Protein AF-A0A450WDJ0-F1 (afdb_monomer)

Sequence (290 aa):
MSEPDWAKTLRELVKHVFSSQDVLESITYSELAKRIGRLNKHGEGHGHGMGNILGEMGSLLKNIEGEWGEPIPHIQSLVVQKSGPFVGLPDDGISEFWEEYPKLSKPEKFEKVYAEYERIKEFGSRWNKVLSALELKPIKEKPGTKASKRGRFGGSGESPRHSALKEYVRDNPRLVGADVSSIVILEYPLPSGDVVDLLFKCSNRWIAVEVKSKVSDRSEWDYRRGLYQCVKYRAVLEAMREGGEDGYGVPDSIEVILLLESKLPNQYSLLAENLAIKVLEKIKVSKAPP

Organism: NCBI:txid2126342

Structure (mmCIF, N/CA/C/O backbone):
data_AF-A0A450WDJ0-F1
#
_entry.id   AF-A0A450WDJ0-F1
#
loop_
_atom_site.group_PDB
_atom_site.id
_atom_site.type_symbol
_atom_site.label_atom_id
_atom_site.label_alt_id
_atom_site.label_comp_id
_atom_site.label_asym_id
_atom_site.label_entity_id
_atom_site.label_seq_id
_atom_site.pdbx_PDB_ins_code
_atom_site.Cartn_x
_atom_site.Cartn_y
_atom_site.Cartn_z
_atom_site.occupancy
_atom_site.B_iso_or_equiv
_atom_site.auth_seq_id
_atom_site.auth_comp_id
_atom_site.auth_asym_id
_atom_site.auth_atom_id
_atom_site.pdbx_PDB_model_num
ATOM 1 N N . MET A 1 1 ? 10.511 -14.219 -34.189 1.00 54.59 1 MET A N 1
ATOM 2 C CA . MET A 1 1 ? 9.745 -12.998 -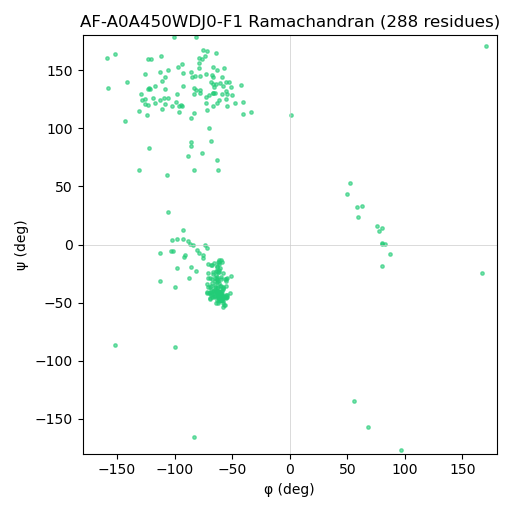33.855 1.00 54.59 1 MET A CA 1
ATOM 3 C C . MET A 1 1 ? 10.557 -12.189 -32.858 1.00 54.59 1 MET A C 1
ATOM 5 O O . MET A 1 1 ? 11.253 -12.800 -32.055 1.00 54.59 1 MET A O 1
ATOM 9 N N . SER A 1 2 ? 10.550 -10.857 -32.947 1.00 78.19 2 SER A N 1
ATOM 10 C CA . SER A 1 2 ? 11.181 -10.002 -31.934 1.00 78.19 2 SER A CA 1
ATOM 11 C C . SER A 1 2 ? 10.470 -10.176 -30.592 1.00 78.19 2 SER A C 1
ATOM 13 O O . SER A 1 2 ? 9.243 -10.238 -30.572 1.00 78.19 2 SER A O 1
ATOM 15 N N . GLU A 1 3 ? 11.225 -10.249 -29.494 1.00 86.88 3 GLU A N 1
ATOM 16 C CA . GLU A 1 3 ? 10.666 -10.274 -28.134 1.00 86.88 3 GLU A CA 1
ATOM 17 C C . GLU A 1 3 ? 9.735 -9.056 -27.945 1.00 86.88 3 GLU A C 1
ATOM 19 O O . GLU A 1 3 ? 10.146 -7.939 -28.295 1.00 86.88 3 GLU A O 1
ATOM 24 N N . PRO A 1 4 ? 8.491 -9.243 -27.464 1.00 94.25 4 PRO A N 1
ATOM 25 C CA . PRO A 1 4 ? 7.554 -8.141 -27.276 1.00 94.25 4 PRO A CA 1
ATOM 26 C C . PRO A 1 4 ? 8.037 -7.196 -26.168 1.00 94.25 4 PRO A C 1
ATOM 28 O O . PRO A 1 4 ? 8.754 -7.600 -25.249 1.00 94.25 4 PRO A O 1
ATOM 31 N N . ASP A 1 5 ? 7.653 -5.922 -26.244 1.00 94.62 5 ASP A N 1
ATOM 32 C CA . ASP A 1 5 ? 8.164 -4.901 -25.321 1.00 94.62 5 ASP A CA 1
ATOM 33 C C . ASP A 1 5 ? 7.733 -5.139 -23.863 1.00 94.62 5 ASP A C 1
ATOM 35 O O . ASP A 1 5 ? 8.506 -4.828 -22.954 1.00 94.62 5 ASP A O 1
ATOM 39 N N . TRP A 1 6 ? 6.575 -5.765 -23.610 1.00 95.88 6 TRP A N 1
ATOM 40 C CA . TRP A 1 6 ? 6.175 -6.163 -22.252 1.00 95.88 6 TRP A CA 1
ATOM 41 C C . TRP A 1 6 ? 7.142 -7.198 -21.651 1.00 95.88 6 TRP A C 1
ATOM 43 O O . TRP A 1 6 ? 7.482 -7.116 -20.471 1.00 95.88 6 TRP A O 1
ATOM 53 N N . ALA A 1 7 ? 7.660 -8.132 -22.459 1.00 96.88 7 ALA A N 1
ATOM 54 C CA . ALA A 1 7 ? 8.575 -9.177 -21.998 1.00 96.88 7 ALA A CA 1
ATOM 55 C C . ALA A 1 7 ? 9.959 -8.604 -21.676 1.00 96.88 7 ALA A C 1
ATOM 57 O O . ALA A 1 7 ? 10.542 -8.923 -20.635 1.00 96.88 7 ALA A O 1
ATOM 58 N N . LYS A 1 8 ? 10.458 -7.691 -22.523 1.00 96.75 8 LYS A N 1
ATOM 59 C CA . LYS A 1 8 ? 11.695 -6.941 -22.244 1.00 96.75 8 LYS A CA 1
ATOM 60 C C . LYS A 1 8 ? 11.558 -6.119 -20.965 1.00 96.75 8 LYS A C 1
ATOM 62 O O . LYS A 1 8 ? 12.464 -6.132 -20.136 1.00 96.75 8 LYS A O 1
ATOM 67 N N . THR A 1 9 ? 10.418 -5.445 -20.804 1.00 97.44 9 THR A N 1
ATOM 68 C CA . THR A 1 9 ? 10.083 -4.656 -19.613 1.00 97.44 9 THR A CA 1
ATOM 69 C C . THR A 1 9 ? 10.122 -5.510 -18.352 1.00 97.44 9 THR A C 1
ATOM 71 O O . THR A 1 9 ? 10.872 -5.188 -17.432 1.00 97.44 9 THR A O 1
ATOM 74 N N . LEU A 1 10 ? 9.394 -6.630 -18.325 1.00 97.81 10 LEU A N 1
ATOM 75 C CA . LEU A 1 10 ? 9.350 -7.513 -17.161 1.00 97.81 10 LEU A CA 1
ATOM 76 C C . LEU A 1 10 ? 10.741 -8.034 -16.792 1.00 97.81 10 LEU A C 1
ATOM 78 O O . LEU A 1 10 ? 11.139 -7.985 -15.629 1.00 97.81 10 LEU A O 1
ATOM 82 N N . ARG A 1 11 ? 11.513 -8.499 -17.780 1.00 97.00 11 ARG A N 1
ATOM 83 C CA . ARG A 1 11 ? 12.873 -8.996 -17.541 1.00 97.00 11 ARG A CA 1
ATOM 84 C C . ARG A 1 11 ? 13.790 -7.908 -16.999 1.00 97.00 11 ARG A C 1
ATOM 86 O O . ARG A 1 11 ? 14.570 -8.184 -16.090 1.00 97.00 11 ARG A O 1
ATOM 93 N N . GLU A 1 12 ? 13.708 -6.687 -17.516 1.00 97.00 12 GLU A N 1
ATOM 94 C CA . GLU A 1 12 ? 14.541 -5.597 -17.011 1.00 97.00 12 GLU A CA 1
ATOM 95 C C . GLU A 1 12 ? 14.138 -5.174 -15.594 1.00 97.00 12 GLU A C 1
ATOM 97 O O . GLU A 1 12 ? 15.014 -4.917 -14.771 1.00 97.00 12 GLU A O 1
ATOM 102 N N . LEU A 1 13 ? 12.843 -5.177 -15.270 1.00 97.31 13 LEU A N 1
ATOM 103 C CA . LEU A 1 13 ? 12.367 -4.908 -13.913 1.00 97.31 13 LEU A CA 1
ATOM 104 C C . LEU A 1 13 ? 12.796 -6.004 -12.927 1.00 97.31 13 LEU A C 1
ATOM 106 O O . LEU A 1 13 ? 13.330 -5.689 -11.868 1.00 97.31 13 LEU A O 1
ATOM 110 N N . VAL A 1 14 ? 12.671 -7.287 -13.282 1.00 96.56 14 VAL A N 1
ATOM 111 C CA . VAL A 1 14 ? 13.159 -8.392 -12.433 1.00 96.56 14 VAL A CA 1
ATOM 112 C C . VAL A 1 14 ? 14.678 -8.322 -12.258 1.00 96.56 14 VAL A C 1
ATOM 114 O O . VAL A 1 14 ? 15.192 -8.512 -11.156 1.00 96.56 14 VAL A O 1
ATOM 1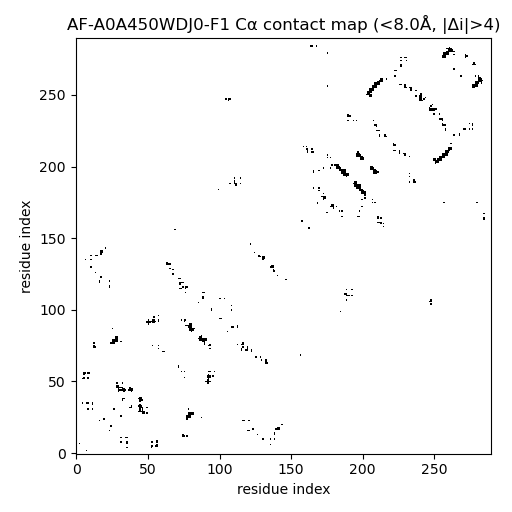17 N N . LYS A 1 15 ? 15.419 -7.991 -13.321 1.00 95.19 15 LYS A N 1
ATOM 118 C CA . LYS A 1 15 ? 16.865 -7.751 -13.242 1.00 95.19 15 LYS A CA 1
ATOM 119 C C . LYS A 1 15 ? 17.191 -6.596 -12.301 1.00 95.19 15 LYS A C 1
ATOM 121 O O . LYS A 1 15 ? 18.136 -6.712 -11.524 1.00 95.19 15 LYS A O 1
ATOM 126 N N . HIS A 1 16 ? 16.422 -5.511 -12.359 1.00 94.19 16 HIS A N 1
ATOM 127 C CA . HIS A 1 16 ? 16.560 -4.369 -11.460 1.00 94.19 16 HIS A CA 1
ATOM 128 C C . HIS A 1 16 ? 16.353 -4.796 -10.001 1.00 94.19 16 HIS A C 1
ATOM 130 O O . HIS A 1 16 ? 17.243 -4.564 -9.182 1.00 94.19 16 HIS A O 1
ATOM 136 N N . VAL A 1 17 ? 15.287 -5.552 -9.708 1.00 93.44 17 VAL A N 1
ATOM 137 C CA . VAL A 1 17 ? 15.021 -6.135 -8.378 1.00 93.44 17 VAL A CA 1
ATOM 138 C C . VAL A 1 17 ? 16.188 -7.005 -7.902 1.00 93.44 17 VAL A C 1
ATOM 140 O O . VAL A 1 17 ? 16.732 -6.763 -6.829 1.00 93.44 17 VAL A O 1
ATOM 143 N N . PHE A 1 18 ? 16.657 -7.962 -8.707 1.00 91.81 18 PHE A N 1
ATOM 144 C CA . PHE A 1 18 ? 17.778 -8.844 -8.336 1.00 91.81 18 PHE A CA 1
ATOM 145 C C . PHE A 1 18 ? 19.131 -8.136 -8.240 1.00 91.81 18 PHE A C 1
ATOM 147 O O . PHE A 1 18 ? 20.088 -8.685 -7.687 1.00 91.81 18 PHE A O 1
ATOM 154 N N . SER A 1 19 ? 19.246 -6.942 -8.819 1.00 88.00 19 SER A N 1
ATOM 155 C CA . SER A 1 19 ? 20.458 -6.137 -8.738 1.00 88.00 19 SER A CA 1
ATOM 156 C C . SER A 1 19 ? 20.520 -5.259 -7.491 1.00 88.00 19 SER A C 1
ATOM 158 O O . SER A 1 19 ? 21.636 -4.850 -7.145 1.00 88.00 19 SER A O 1
ATOM 160 N N . SER A 1 20 ? 19.365 -5.012 -6.854 1.00 80.62 20 SER A N 1
ATOM 161 C CA . SER A 1 20 ? 19.225 -4.214 -5.635 1.00 80.62 20 SER A CA 1
ATOM 162 C C . SER A 1 20 ? 19.885 -4.906 -4.437 1.00 80.62 20 SER A C 1
ATOM 164 O O . SER A 1 20 ? 19.958 -6.133 -4.375 1.00 80.62 20 SER A O 1
ATOM 166 N N . GLN A 1 21 ? 20.444 -4.111 -3.523 1.00 69.81 21 GLN A N 1
ATOM 167 C CA . GLN A 1 21 ? 21.092 -4.607 -2.305 1.00 69.81 21 GLN A CA 1
ATOM 168 C C . GLN A 1 21 ? 20.136 -4.473 -1.115 1.00 69.81 21 GLN A C 1
ATOM 170 O O . GLN A 1 21 ? 19.370 -5.389 -0.819 1.00 69.81 21 GLN A O 1
ATOM 175 N N . ASP A 1 22 ? 20.158 -3.309 -0.462 1.00 66.69 22 ASP A N 1
ATOM 176 C CA . ASP A 1 22 ? 19.407 -3.056 0.767 1.00 66.69 22 ASP A CA 1
ATOM 177 C C . ASP A 1 22 ? 18.106 -2.292 0.524 1.00 66.69 22 ASP A C 1
ATOM 179 O O . ASP A 1 22 ? 17.098 -2.594 1.160 1.00 66.69 22 ASP A O 1
ATOM 183 N N . VAL A 1 23 ? 18.092 -1.354 -0.421 1.00 73.12 23 VAL A N 1
ATOM 184 C CA . VAL A 1 23 ? 16.911 -0.557 -0.768 1.00 73.12 23 VAL A CA 1
ATOM 185 C C . VAL A 1 23 ? 16.589 -0.772 -2.238 1.00 73.12 23 VAL A C 1
ATOM 187 O O . VAL A 1 23 ? 17.482 -0.770 -3.089 1.00 73.12 23 VAL A O 1
ATOM 190 N N . LEU A 1 24 ? 15.310 -0.996 -2.529 1.00 82.56 24 LEU A N 1
ATOM 191 C CA . LEU A 1 24 ? 14.821 -1.087 -3.893 1.00 82.56 24 LEU A CA 1
ATOM 192 C C . LEU A 1 24 ? 14.575 0.330 -4.418 1.00 82.56 24 LEU A C 1
ATOM 194 O O . LEU A 1 24 ? 13.715 1.047 -3.914 1.00 82.56 24 LEU A O 1
ATOM 198 N N . GLU A 1 25 ? 15.371 0.746 -5.399 1.00 86.12 25 GLU A N 1
ATOM 199 C CA . GLU A 1 25 ? 15.265 2.077 -5.999 1.00 86.12 25 GLU A CA 1
ATOM 200 C C . GLU A 1 25 ? 14.231 2.098 -7.126 1.00 86.12 25 GLU A C 1
ATOM 202 O O . GLU A 1 25 ? 14.066 1.116 -7.854 1.00 86.12 25 GLU A O 1
ATOM 207 N N . SER A 1 26 ? 13.574 3.239 -7.315 1.00 90.06 26 SER A N 1
ATOM 208 C CA . SER A 1 26 ? 12.715 3.468 -8.473 1.00 90.06 26 SER A CA 1
ATOM 209 C C . SER A 1 26 ? 13.535 3.742 -9.740 1.00 90.06 26 SER A C 1
ATOM 211 O O . SER A 1 26 ? 14.704 4.128 -9.695 1.00 90.06 26 SER A O 1
ATOM 213 N N . ILE A 1 27 ? 12.917 3.554 -10.905 1.00 93.88 27 ILE A N 1
ATOM 214 C CA . ILE A 1 27 ? 13.478 3.920 -12.211 1.00 93.88 27 ILE A CA 1
ATOM 215 C C . ILE A 1 27 ? 12.493 4.807 -12.961 1.00 93.88 27 ILE A C 1
ATOM 217 O O . ILE A 1 27 ? 11.287 4.652 -12.843 1.00 93.88 27 ILE A O 1
ATOM 221 N N . THR A 1 28 ? 12.976 5.748 -13.768 1.00 94.56 28 THR A N 1
ATOM 222 C CA . THR A 1 28 ? 12.057 6.602 -14.539 1.00 94.56 28 THR A CA 1
ATOM 223 C C . THR A 1 28 ? 11.529 5.884 -15.780 1.00 94.56 28 THR A C 1
ATOM 225 O O . THR A 1 28 ? 12.213 5.023 -16.338 1.00 94.56 28 THR A O 1
ATOM 228 N N . TYR A 1 29 ? 10.366 6.297 -16.296 1.00 95.44 29 TYR A N 1
ATOM 229 C CA . TYR A 1 29 ? 9.839 5.792 -17.577 1.00 95.44 29 TYR A CA 1
ATOM 230 C C . TYR A 1 29 ? 10.855 5.892 -18.727 1.00 95.44 29 TYR A C 1
ATOM 232 O O . TYR A 1 29 ? 10.998 4.962 -19.518 1.00 95.44 29 TYR A O 1
ATOM 240 N N . SER A 1 30 ? 11.593 7.005 -18.818 1.00 94.25 30 SER A N 1
ATOM 241 C CA . SER A 1 30 ? 12.648 7.168 -19.826 1.00 94.25 30 SER A CA 1
ATOM 242 C C . SER A 1 30 ? 13.849 6.255 -19.580 1.00 94.25 30 SER A C 1
ATOM 244 O O . SER A 1 30 ? 14.430 5.755 -20.536 1.00 94.25 30 SER A O 1
ATOM 246 N N . GLU A 1 31 ? 14.218 6.005 -18.325 1.00 95.88 31 GLU A N 1
ATOM 247 C CA . GLU A 1 31 ? 15.321 5.094 -18.007 1.00 95.88 31 GLU A CA 1
ATOM 248 C C . GLU A 1 31 ? 14.961 3.648 -18.364 1.00 95.88 31 GLU A C 1
ATOM 250 O O . GLU A 1 31 ? 15.732 2.969 -19.041 1.00 95.88 31 GLU A O 1
ATOM 255 N N . LEU A 1 32 ? 13.753 3.195 -18.015 1.00 97.25 32 LEU A N 1
ATOM 256 C CA . LEU A 1 32 ? 13.269 1.878 -18.425 1.00 97.25 32 LEU A CA 1
ATOM 257 C C . LEU A 1 32 ? 13.198 1.756 -19.953 1.00 97.25 32 LEU A C 1
ATOM 259 O O . LEU A 1 32 ? 13.719 0.787 -20.504 1.00 97.25 32 LEU A O 1
ATOM 263 N N . ALA A 1 33 ? 12.632 2.756 -20.642 1.00 97.12 33 ALA A N 1
ATOM 264 C CA . ALA A 1 33 ? 12.579 2.788 -22.104 1.00 97.12 33 ALA A CA 1
ATOM 265 C C . ALA A 1 33 ? 13.977 2.627 -22.723 1.00 97.12 33 ALA A C 1
ATOM 267 O O . ALA A 1 33 ? 14.166 1.835 -23.646 1.00 97.12 33 ALA A O 1
ATOM 268 N N . LYS A 1 34 ? 14.981 3.318 -22.168 1.00 96.88 34 LYS A N 1
ATOM 269 C CA . LYS A 1 34 ? 16.377 3.191 -22.599 1.00 96.88 34 LYS A CA 1
ATOM 270 C C . LYS A 1 34 ? 16.906 1.769 -22.404 1.00 96.88 34 LYS A C 1
ATOM 272 O O . LYS A 1 34 ? 17.502 1.221 -23.328 1.00 96.88 34 LYS A O 1
ATOM 277 N N . ARG A 1 35 ? 16.667 1.159 -21.237 1.00 96.12 35 ARG A N 1
ATOM 278 C CA . ARG A 1 35 ? 17.148 -0.196 -20.912 1.00 96.12 35 ARG A CA 1
ATOM 279 C C . ARG A 1 35 ? 16.534 -1.285 -21.797 1.00 96.12 35 ARG A C 1
ATOM 281 O O . ARG A 1 35 ? 17.221 -2.253 -22.105 1.00 96.12 35 ARG A O 1
ATOM 288 N N . ILE A 1 36 ? 15.294 -1.107 -22.261 1.00 95.94 36 ILE A N 1
ATOM 289 C CA . ILE A 1 36 ? 14.637 -2.040 -23.197 1.00 95.94 36 ILE A CA 1
ATOM 290 C C . ILE A 1 36 ? 14.899 -1.717 -24.681 1.00 95.94 36 ILE A C 1
ATOM 292 O O . ILE A 1 36 ? 14.357 -2.385 -25.562 1.00 95.94 36 ILE A O 1
ATOM 296 N N . GLY A 1 37 ? 15.720 -0.701 -24.975 1.00 95.00 37 GLY A N 1
ATOM 297 C CA . GLY A 1 37 ? 16.089 -0.307 -26.339 1.00 95.00 37 GLY A CA 1
ATOM 298 C C . GLY A 1 37 ? 15.052 0.552 -27.072 1.00 95.00 37 GLY A C 1
ATOM 299 O O . GLY A 1 37 ? 15.150 0.730 -28.285 1.00 95.00 37 GLY A O 1
ATOM 300 N N . ARG A 1 38 ? 14.068 1.112 -26.363 1.00 94.94 38 ARG A N 1
ATOM 301 C CA . ARG A 1 38 ? 13.066 2.032 -26.912 1.00 94.94 38 ARG A CA 1
ATOM 302 C C . ARG A 1 38 ? 13.625 3.454 -26.893 1.00 94.94 38 ARG A C 1
ATOM 304 O O . ARG A 1 38 ? 13.470 4.182 -25.914 1.00 94.94 38 ARG A O 1
ATOM 311 N N . LEU A 1 39 ? 14.317 3.832 -27.966 1.00 95.19 39 LEU A N 1
ATOM 312 C CA . LEU A 1 39 ? 15.057 5.093 -28.059 1.00 95.19 39 LEU A CA 1
ATOM 313 C C . LEU A 1 39 ? 14.362 6.122 -28.961 1.00 95.19 39 LEU A C 1
ATOM 315 O O . LEU A 1 39 ? 13.674 5.774 -29.917 1.00 95.19 39 LEU A O 1
ATOM 319 N N . ASN A 1 40 ? 14.562 7.405 -28.665 1.00 92.44 40 ASN A N 1
ATOM 320 C CA . ASN A 1 40 ? 14.213 8.509 -29.552 1.00 92.44 40 ASN A CA 1
ATOM 321 C C . ASN A 1 40 ? 15.316 8.718 -30.614 1.00 92.44 40 ASN A C 1
ATOM 323 O O . ASN A 1 40 ? 16.363 8.069 -30.598 1.00 92.44 40 ASN A O 1
ATOM 327 N N . LYS A 1 41 ? 15.113 9.686 -31.517 1.00 91.50 41 LYS A N 1
ATOM 328 C CA . LYS A 1 41 ? 16.085 10.051 -32.568 1.00 91.50 41 LYS A CA 1
ATOM 329 C C . LYS A 1 41 ? 17.455 10.527 -32.051 1.00 91.50 41 LYS A C 1
ATOM 331 O O . LYS A 1 41 ? 18.388 10.635 -32.838 1.00 91.50 41 LYS A O 1
ATOM 336 N N . HIS A 1 42 ? 17.570 10.828 -30.759 1.00 90.94 42 HIS A N 1
ATOM 337 C CA . HIS A 1 42 ? 18.795 11.274 -30.094 1.00 90.94 42 HIS A CA 1
ATOM 338 C C . HIS A 1 42 ? 19.473 10.155 -29.283 1.00 90.94 42 HIS A C 1
ATOM 340 O O . HIS A 1 42 ? 20.475 10.406 -28.622 1.00 90.94 42 HIS A O 1
ATOM 346 N N . GLY A 1 43 ? 18.953 8.921 -29.327 1.00 90.19 43 GLY A N 1
ATOM 347 C CA . GLY A 1 43 ? 19.497 7.791 -28.567 1.00 90.19 43 GLY A CA 1
ATOM 348 C C . GLY A 1 43 ? 19.121 7.792 -27.080 1.00 90.19 43 GLY A C 1
ATOM 349 O O . GLY A 1 43 ? 19.675 7.017 -26.302 1.00 90.19 43 GLY A O 1
ATOM 350 N N . GLU A 1 44 ? 18.181 8.640 -26.666 1.00 92.12 44 GLU A N 1
ATOM 351 C CA . GLU A 1 44 ? 17.663 8.683 -25.298 1.00 92.12 44 GLU A CA 1
ATOM 352 C C . GLU A 1 44 ? 16.412 7.812 -25.174 1.00 92.12 44 GLU A C 1
ATOM 354 O O . GLU A 1 44 ? 15.692 7.609 -26.149 1.00 92.12 44 GLU A O 1
ATOM 359 N N . GLY A 1 45 ? 16.104 7.327 -23.972 1.00 93.62 45 GLY A N 1
ATOM 360 C CA . GLY A 1 45 ? 14.915 6.508 -23.761 1.00 93.62 45 GLY A CA 1
ATOM 361 C C . GLY A 1 45 ? 13.615 7.263 -24.045 1.00 93.62 45 GLY A C 1
ATOM 362 O O . GLY A 1 45 ? 13.309 8.288 -23.430 1.00 93.62 45 GLY A O 1
ATOM 363 N N . HIS A 1 46 ? 12.820 6.731 -24.968 1.00 93.88 46 HIS A N 1
ATOM 364 C CA . HIS A 1 46 ? 11.532 7.278 -25.361 1.00 93.88 46 HIS A CA 1
ATOM 365 C C . HIS A 1 46 ? 10.428 6.772 -24.424 1.00 93.88 46 HIS A C 1
ATOM 367 O O . HIS A 1 46 ? 9.743 5.791 -24.709 1.00 93.88 46 HIS A O 1
ATOM 373 N N . GLY A 1 47 ? 10.267 7.462 -23.290 1.00 89.50 47 GLY A N 1
ATOM 374 C CA . GLY A 1 47 ? 9.302 7.100 -22.244 1.00 89.50 47 GLY A CA 1
ATOM 375 C C . GLY A 1 47 ? 7.825 7.204 -22.652 1.00 89.50 47 GLY A C 1
ATOM 376 O O . GLY A 1 47 ? 6.970 6.639 -21.978 1.00 89.50 47 GLY A O 1
ATOM 377 N N . HIS A 1 48 ? 7.499 7.888 -23.752 1.00 90.69 48 HIS A N 1
ATOM 378 C CA . HIS A 1 48 ? 6.116 8.003 -24.214 1.00 90.69 48 HIS A CA 1
ATOM 379 C C . HIS A 1 48 ? 5.560 6.639 -24.665 1.00 90.69 48 HIS A C 1
ATOM 381 O O . HIS A 1 48 ? 6.180 5.904 -25.448 1.00 90.69 48 HIS A O 1
ATOM 387 N N . GLY A 1 49 ? 4.370 6.303 -24.162 1.00 91.75 49 GLY A N 1
ATOM 388 C CA . GLY A 1 49 ? 3.720 5.008 -24.372 1.00 91.75 49 GLY A CA 1
ATOM 389 C C . GLY A 1 49 ? 4.238 3.875 -23.478 1.00 91.75 49 GLY A C 1
ATOM 390 O O . GLY A 1 49 ? 3.725 2.766 -23.583 1.00 91.75 49 GLY A O 1
ATOM 391 N N . MET A 1 50 ? 5.208 4.128 -22.587 1.00 95.31 50 MET A N 1
ATOM 392 C CA . MET A 1 50 ? 5.646 3.118 -21.611 1.00 95.31 50 MET A CA 1
ATOM 393 C C . MET A 1 50 ? 4.529 2.718 -20.646 1.00 95.31 50 MET A C 1
ATOM 395 O O . MET A 1 50 ? 4.471 1.555 -20.269 1.00 95.31 50 MET A O 1
ATOM 399 N N . GLY A 1 51 ? 3.623 3.639 -20.299 1.00 93.88 51 GLY A N 1
ATOM 400 C CA . GLY A 1 51 ? 2.438 3.338 -19.492 1.00 93.88 51 GLY A CA 1
ATOM 401 C C . GLY A 1 51 ? 1.590 2.204 -20.070 1.00 93.88 51 GLY A C 1
ATOM 402 O O . GLY A 1 51 ? 1.272 1.262 -19.357 1.00 93.88 51 GLY A O 1
ATOM 403 N N . ASN A 1 52 ? 1.334 2.223 -21.383 1.00 95.12 52 ASN A N 1
ATOM 404 C CA . ASN A 1 52 ? 0.580 1.163 -22.064 1.00 95.12 52 ASN A CA 1
ATOM 405 C C . ASN A 1 52 ? 1.302 -0.191 -21.999 1.00 95.12 52 ASN A C 1
ATOM 407 O O . ASN A 1 52 ? 0.668 -1.216 -21.784 1.00 95.12 52 ASN A O 1
ATOM 411 N N . ILE A 1 53 ? 2.630 -0.193 -22.158 1.00 96.44 53 ILE A N 1
ATOM 412 C CA . ILE A 1 53 ? 3.446 -1.416 -22.073 1.00 96.44 53 ILE A CA 1
ATOM 413 C C . ILE A 1 53 ? 3.421 -1.979 -20.644 1.00 96.44 53 ILE A C 1
ATOM 415 O O . ILE A 1 53 ? 3.351 -3.192 -20.452 1.00 96.44 53 ILE A O 1
ATOM 419 N N . LEU A 1 54 ? 3.472 -1.105 -19.635 1.00 96.94 54 LEU A N 1
ATOM 420 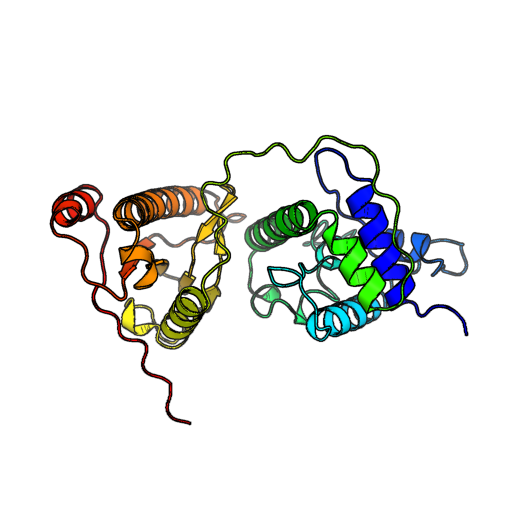C CA . LEU A 1 54 ? 3.393 -1.489 -18.226 1.00 96.94 54 LEU A CA 1
ATOM 421 C C . LEU A 1 54 ? 2.001 -2.009 -17.855 1.00 96.94 54 LEU A C 1
ATOM 423 O O . LEU A 1 54 ? 1.919 -2.993 -17.125 1.00 96.94 54 LEU A O 1
ATOM 427 N N . GLY A 1 55 ? 0.940 -1.404 -18.392 1.00 94.94 55 GLY A N 1
ATOM 428 C CA . GLY A 1 55 ? -0.436 -1.872 -18.223 1.00 94.94 55 GLY A CA 1
ATOM 429 C C . GLY A 1 55 ? -0.687 -3.235 -18.870 1.00 94.94 55 GLY A C 1
ATOM 430 O O . GLY A 1 55 ? -1.208 -4.155 -18.236 1.00 94.94 55 GLY A O 1
ATOM 431 N N . GLU A 1 56 ? -0.197 -3.434 -20.099 1.00 95.06 56 GLU A N 1
ATOM 432 C CA . GLU A 1 56 ? -0.215 -4.742 -20.769 1.00 95.06 56 GLU A CA 1
ATOM 433 C C . GLU A 1 56 ? 0.525 -5.800 -19.935 1.00 95.06 56 GLU A C 1
ATOM 435 O O . GLU A 1 56 ? -0.020 -6.869 -19.654 1.00 95.06 56 GLU A O 1
ATOM 440 N N . MET A 1 57 ? 1.740 -5.484 -19.471 1.00 96.38 57 MET A N 1
ATOM 441 C CA . MET A 1 57 ? 2.520 -6.371 -18.606 1.00 96.38 57 MET A CA 1
ATOM 442 C C . MET A 1 57 ? 1.778 -6.689 -17.299 1.00 96.38 57 MET A C 1
ATOM 444 O O . MET A 1 57 ? 1.692 -7.855 -16.920 1.00 96.38 57 MET A O 1
ATOM 448 N N . GLY A 1 58 ? 1.235 -5.685 -16.608 1.00 95.00 58 GLY A N 1
ATOM 449 C CA . GLY A 1 58 ? 0.494 -5.876 -15.360 1.00 95.00 58 GLY A CA 1
ATOM 450 C C . GLY A 1 58 ? -0.751 -6.745 -15.549 1.00 95.00 58 GLY A C 1
ATOM 451 O O . GLY A 1 58 ? -1.021 -7.632 -14.740 1.00 95.00 58 GLY A O 1
ATOM 452 N N . SER A 1 59 ? -1.463 -6.560 -16.661 1.00 94.25 59 SER A N 1
ATOM 453 C CA . SER A 1 59 ? -2.632 -7.365 -17.021 1.00 94.25 59 SER A CA 1
ATOM 454 C C . SER A 1 59 ? -2.260 -8.822 -17.293 1.00 94.25 59 SER A C 1
ATOM 456 O O . SER A 1 59 ? -2.968 -9.727 -16.856 1.00 94.25 59 SER A O 1
ATOM 458 N N . LEU A 1 60 ? -1.129 -9.072 -17.962 1.00 93.75 60 LEU A N 1
ATOM 459 C CA . LEU A 1 60 ? -0.596 -10.426 -18.131 1.00 93.75 60 LEU A CA 1
ATOM 460 C C . LEU A 1 60 ? -0.270 -11.059 -16.774 1.00 93.75 60 LEU A C 1
ATOM 462 O O . LEU A 1 60 ? -0.726 -12.164 -16.497 1.00 93.75 60 LEU A O 1
ATOM 466 N N . LEU A 1 61 ? 0.444 -10.343 -15.898 1.00 94.56 61 LEU A N 1
ATOM 467 C CA . LEU A 1 61 ? 0.801 -10.833 -14.561 1.00 94.56 61 LEU A CA 1
ATOM 468 C C . LEU A 1 61 ? -0.426 -11.164 -13.699 1.00 94.56 61 LEU A C 1
ATOM 470 O O . LEU A 1 61 ? -0.397 -12.133 -12.946 1.00 94.56 61 LEU A O 1
ATOM 474 N N . LYS A 1 62 ? -1.518 -10.404 -13.824 1.00 89.81 62 LYS A N 1
ATOM 475 C CA . LYS A 1 62 ? -2.769 -10.669 -13.097 1.00 89.81 62 LYS A CA 1
ATOM 476 C C . LYS A 1 62 ? -3.459 -11.965 -13.542 1.00 89.81 62 LYS A C 1
ATOM 478 O O . LYS A 1 62 ? -4.151 -12.584 -12.740 1.00 89.81 62 LYS A O 1
ATOM 483 N N . ASN A 1 63 ? -3.280 -12.359 -14.803 1.00 87.62 63 ASN A N 1
ATOM 484 C CA . ASN A 1 63 ? -4.012 -13.463 -15.427 1.00 87.62 63 ASN A CA 1
ATOM 485 C C . ASN A 1 63 ? -3.214 -14.774 -15.520 1.00 87.62 63 ASN A C 1
ATOM 487 O O . ASN A 1 63 ? -3.772 -15.783 -15.946 1.00 87.62 63 ASN A O 1
ATOM 491 N N . ILE A 1 64 ? -1.928 -14.787 -15.149 1.00 90.56 64 ILE A N 1
ATOM 492 C CA . ILE A 1 64 ? -1.130 -16.020 -15.156 1.00 90.56 64 ILE A CA 1
ATOM 493 C C . ILE A 1 64 ? -1.368 -16.877 -13.910 1.00 90.56 64 ILE A C 1
ATOM 495 O O . ILE A 1 64 ? -1.302 -16.414 -12.769 1.00 90.56 64 ILE A O 1
ATOM 499 N N . GLU A 1 65 ? -1.577 -18.171 -14.136 1.00 82.81 65 GLU A N 1
ATOM 500 C CA . GLU A 1 65 ? -1.701 -19.164 -13.072 1.00 82.81 65 GLU A CA 1
ATOM 501 C C . GLU A 1 65 ? -0.326 -19.680 -12.626 1.00 82.81 65 GLU A C 1
ATOM 503 O O . GLU A 1 65 ? 0.592 -19.854 -13.429 1.00 82.81 65 GLU A O 1
ATOM 508 N N . GLY A 1 66 ? -0.180 -19.956 -11.329 1.00 81.75 66 GLY A N 1
ATOM 509 C CA . GLY A 1 66 ? 1.010 -20.610 -10.796 1.00 81.75 66 GLY A CA 1
ATOM 510 C C . GLY A 1 66 ? 1.081 -20.633 -9.273 1.00 81.75 66 GLY A C 1
ATOM 511 O O . GLY A 1 66 ? 0.292 -20.012 -8.560 1.00 81.75 66 GLY A O 1
ATOM 512 N N . GLU A 1 67 ? 2.056 -21.378 -8.756 1.00 79.25 67 GLU A N 1
ATOM 513 C CA . GLU A 1 67 ? 2.270 -21.554 -7.318 1.00 79.25 67 GLU A CA 1
ATOM 514 C C . GLU A 1 67 ? 3.192 -20.462 -6.751 1.00 79.25 67 GLU A C 1
ATOM 516 O O . GLU A 1 67 ? 4.389 -20.663 -6.486 1.00 79.25 67 GLU A O 1
ATOM 521 N N . TRP A 1 68 ? 2.613 -19.274 -6.579 1.00 82.81 68 TRP A N 1
ATOM 522 C 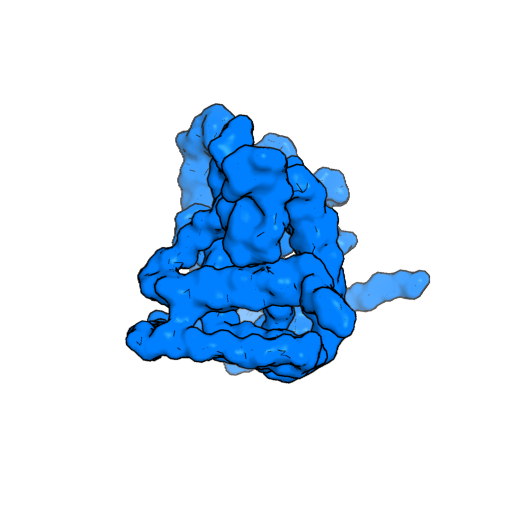CA . TRP A 1 68 ? 3.291 -18.078 -6.063 1.00 82.81 68 TRP A CA 1
ATOM 523 C C . TRP A 1 68 ? 3.264 -17.987 -4.527 1.00 82.81 68 TRP A C 1
ATOM 525 O O . TRP A 1 68 ? 4.170 -17.417 -3.912 1.00 82.81 68 TRP A O 1
ATOM 535 N N . GLY A 1 69 ? 2.226 -18.561 -3.907 1.00 73.31 69 GLY A N 1
ATOM 536 C CA . GLY A 1 69 ? 1.935 -18.487 -2.468 1.00 73.31 69 GLY A CA 1
ATOM 537 C C . GLY A 1 69 ? 1.249 -17.190 -2.015 1.00 73.31 69 GLY A C 1
ATOM 538 O O . GLY A 1 69 ? 0.637 -17.176 -0.953 1.00 73.31 69 GLY A O 1
ATOM 539 N N . GLU A 1 70 ? 1.320 -16.133 -2.821 1.00 77.19 70 GLU A N 1
ATOM 540 C CA . GLU A 1 70 ? 0.643 -14.844 -2.641 1.00 77.19 70 GLU A CA 1
ATOM 541 C C . GLU A 1 70 ? 0.394 -14.200 -4.020 1.00 77.19 70 GLU A C 1
ATOM 543 O O . GLU A 1 70 ? 1.022 -14.633 -4.994 1.00 77.19 70 GLU A O 1
ATOM 548 N N . PRO A 1 71 ? -0.484 -13.187 -4.142 1.00 86.81 71 PRO A N 1
ATOM 549 C CA . PRO A 1 71 ? -0.634 -12.435 -5.387 1.00 86.81 71 PRO A CA 1
ATOM 550 C C . PRO A 1 71 ? 0.700 -11.846 -5.864 1.00 86.81 71 PRO A C 1
ATOM 552 O O . PRO A 1 71 ? 1.473 -11.337 -5.052 1.00 86.81 71 PRO A O 1
ATOM 555 N N . ILE A 1 72 ? 0.959 -11.889 -7.176 1.00 93.56 72 ILE A N 1
ATOM 556 C CA . ILE A 1 72 ? 2.176 -11.313 -7.766 1.00 93.56 72 ILE A CA 1
ATOM 557 C C . ILE A 1 72 ? 2.187 -9.796 -7.495 1.00 93.56 72 ILE A C 1
ATOM 559 O O . ILE A 1 72 ? 1.226 -9.122 -7.872 1.00 93.56 72 ILE A O 1
ATOM 563 N N . PRO A 1 73 ? 3.241 -9.242 -6.865 1.00 94.94 73 PRO A N 1
ATOM 564 C CA . PRO A 1 73 ? 3.336 -7.805 -6.630 1.00 94.94 73 PRO A CA 1
ATOM 565 C C . PRO A 1 73 ? 3.389 -7.004 -7.935 1.00 94.94 73 PRO A C 1
ATOM 567 O O . PRO A 1 73 ? 3.936 -7.457 -8.943 1.00 94.94 73 PRO A O 1
ATOM 570 N N . HIS A 1 74 ? 2.883 -5.777 -7.910 1.00 96.25 74 HIS A N 1
ATOM 571 C CA . HIS A 1 74 ? 2.863 -4.871 -9.052 1.00 96.25 74 HIS A CA 1
ATOM 572 C C . HIS A 1 74 ? 4.250 -4.271 -9.286 1.00 96.25 74 HIS A C 1
ATOM 574 O O . HIS A 1 74 ? 4.528 -3.121 -8.936 1.00 96.25 74 HIS A O 1
ATOM 580 N N . ILE A 1 75 ? 5.142 -5.048 -9.900 1.00 96.88 75 ILE A N 1
ATOM 581 C CA . ILE A 1 75 ? 6.526 -4.647 -10.191 1.00 96.88 75 ILE A CA 1
ATOM 582 C C . ILE A 1 75 ? 6.619 -3.376 -11.049 1.00 96.88 75 ILE A C 1
ATOM 584 O O . ILE A 1 75 ? 7.603 -2.643 -10.965 1.00 96.88 75 ILE A O 1
ATOM 588 N N . GLN A 1 76 ? 5.580 -3.062 -11.829 1.00 96.00 76 GLN A N 1
ATOM 589 C CA . GLN A 1 76 ? 5.479 -1.812 -12.580 1.00 96.00 76 GLN A CA 1
ATOM 590 C C . GLN A 1 76 ? 5.419 -0.555 -11.697 1.00 96.00 76 GLN A C 1
ATOM 592 O O . GLN A 1 76 ? 5.755 0.522 -12.182 1.00 96.00 76 GLN A O 1
ATOM 597 N N . SER A 1 77 ? 5.089 -0.671 -10.404 1.00 95.75 77 SER A N 1
ATOM 598 C CA . SER A 1 77 ? 5.154 0.446 -9.444 1.00 95.75 77 SER A CA 1
ATOM 599 C C . SER A 1 77 ? 6.575 1.000 -9.239 1.00 95.75 77 SER A C 1
ATOM 601 O O . SER A 1 77 ? 6.743 2.114 -8.740 1.00 95.75 77 SER A O 1
ATOM 603 N N . LEU A 1 78 ? 7.610 0.261 -9.665 1.00 95.19 78 LEU A N 1
ATOM 604 C CA . LEU A 1 78 ? 9.000 0.729 -9.688 1.00 95.19 78 LEU A CA 1
ATOM 605 C C . LEU A 1 78 ? 9.242 1.853 -10.698 1.00 95.19 78 LEU A C 1
ATOM 607 O O . LEU A 1 78 ? 10.271 2.526 -10.623 1.00 95.19 78 LEU A O 1
ATOM 611 N N . VAL A 1 79 ? 8.337 2.036 -11.663 1.00 96.50 79 VAL A N 1
ATOM 612 C CA . VAL A 1 79 ? 8.517 2.986 -12.759 1.00 96.50 79 VAL A CA 1
ATOM 613 C C . VAL A 1 79 ? 7.827 4.305 -12.437 1.00 96.50 79 VAL A C 1
ATOM 615 O O . VAL A 1 79 ? 6.607 4.366 -12.354 1.00 96.50 79 VAL A O 1
ATOM 618 N N . VAL A 1 80 ? 8.609 5.370 -12.274 1.00 93.75 80 VAL A N 1
ATOM 619 C CA . VAL A 1 80 ? 8.139 6.637 -11.697 1.00 93.75 80 VAL A CA 1
ATOM 620 C C . VAL A 1 80 ? 8.294 7.834 -12.632 1.00 93.75 80 VAL A C 1
ATOM 622 O O . VAL A 1 80 ? 9.111 7.854 -13.564 1.00 93.75 80 VAL A O 1
ATOM 625 N N . GLN A 1 81 ? 7.520 8.881 -12.355 1.00 90.44 81 GLN A N 1
ATOM 626 C CA . GLN A 1 81 ? 7.634 10.170 -13.028 1.00 90.44 81 GLN A CA 1
ATOM 627 C C . GLN A 1 81 ? 8.951 10.871 -12.666 1.00 90.44 81 GLN A C 1
ATOM 629 O O . GLN A 1 81 ? 9.369 10.894 -11.509 1.00 90.44 81 GLN A O 1
ATOM 634 N N . LYS A 1 82 ? 9.588 11.503 -13.660 1.00 88.19 82 LYS A N 1
ATOM 635 C CA . LYS A 1 82 ? 10.854 12.243 -13.486 1.00 88.19 82 LYS A CA 1
ATOM 636 C C . LYS A 1 82 ? 10.686 13.733 -13.168 1.00 88.19 82 LYS A C 1
ATOM 638 O O . LYS A 1 82 ? 11.667 14.410 -12.884 1.00 88.19 82 LYS A O 1
ATOM 643 N N . SER A 1 83 ? 9.473 14.264 -13.288 1.00 84.69 83 SER A N 1
ATOM 644 C CA . SER A 1 83 ? 9.172 15.693 -13.162 1.00 84.69 83 SER A CA 1
ATOM 645 C C . SER A 1 83 ? 7.698 15.902 -12.831 1.00 84.69 83 SER A C 1
ATOM 647 O O . SER A 1 83 ? 6.886 15.033 -13.127 1.00 84.69 83 SER A O 1
ATOM 649 N N . GLY A 1 84 ? 7.352 17.077 -12.302 1.00 84.12 84 GLY A N 1
ATOM 650 C CA . GLY A 1 84 ? 5.974 17.439 -11.963 1.00 84.12 84 GLY A CA 1
ATOM 651 C C . GLY A 1 84 ? 5.630 17.215 -10.484 1.00 84.12 84 GLY A C 1
ATOM 652 O O . GLY A 1 84 ? 6.498 16.839 -9.693 1.00 84.12 84 GLY A O 1
ATOM 653 N N . PRO A 1 85 ? 4.368 17.461 -10.088 1.00 76.25 85 PRO A N 1
ATOM 654 C CA . PRO A 1 85 ? 3.947 17.428 -8.683 1.00 76.25 85 PRO A CA 1
ATOM 655 C C . PRO A 1 85 ? 4.089 16.040 -8.034 1.00 76.25 85 PRO A C 1
ATOM 657 O O . PRO A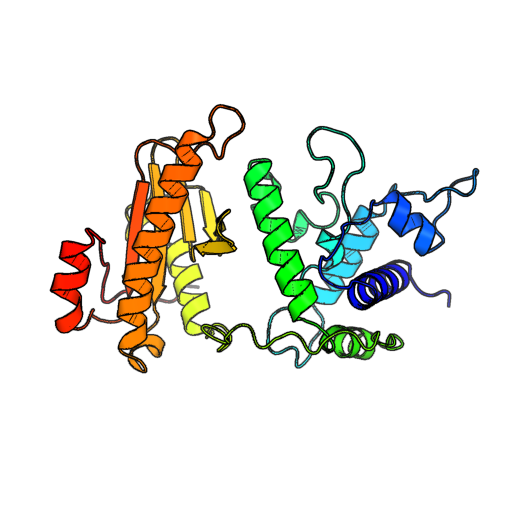 1 85 ? 4.347 15.952 -6.831 1.00 76.25 85 PRO A O 1
ATOM 660 N N . PHE A 1 86 ? 4.007 14.968 -8.830 1.00 82.06 86 PHE A N 1
ATOM 661 C CA . PHE A 1 86 ? 4.136 13.569 -8.405 1.00 82.06 86 PHE A CA 1
ATOM 662 C C . PHE A 1 86 ? 5.480 12.937 -8.815 1.00 82.06 86 PHE A C 1
ATOM 664 O O . PHE A 1 86 ? 5.569 11.729 -9.017 1.00 82.06 86 PHE A O 1
ATOM 671 N N . VAL A 1 87 ? 6.545 13.742 -8.945 1.00 83.88 87 VAL A N 1
ATOM 672 C CA . VAL A 1 87 ? 7.908 13.225 -9.166 1.00 83.88 87 VAL A CA 1
ATOM 673 C C . VAL A 1 87 ? 8.262 12.145 -8.136 1.00 83.88 87 VAL A C 1
ATOM 675 O O . VAL A 1 87 ? 7.981 12.297 -6.947 1.00 83.88 87 VAL A O 1
ATOM 678 N N . GLY A 1 88 ? 8.870 11.054 -8.604 1.00 83.56 88 GLY A N 1
ATOM 679 C CA . GLY A 1 88 ? 9.222 9.909 -7.762 1.00 83.56 88 GLY A CA 1
ATOM 680 C C . GLY A 1 88 ? 8.069 8.944 -7.470 1.00 83.56 88 GLY A C 1
ATOM 681 O O . GLY A 1 88 ? 8.299 7.950 -6.792 1.00 83.56 88 GLY A O 1
ATOM 682 N N . LEU A 1 89 ? 6.865 9.190 -8.001 1.00 88.69 89 LEU A N 1
ATOM 683 C CA . LEU A 1 89 ? 5.718 8.286 -7.900 1.00 88.69 89 LEU A CA 1
ATOM 684 C C . LEU A 1 89 ? 5.348 7.697 -9.275 1.00 88.69 89 LEU A C 1
ATOM 686 O O . LEU A 1 89 ? 5.558 8.359 -10.300 1.00 88.69 89 LEU A O 1
ATOM 690 N N . PRO A 1 90 ? 4.830 6.459 -9.325 1.00 92.88 90 PRO A N 1
ATOM 691 C CA . PRO A 1 90 ? 4.266 5.876 -10.535 1.00 92.88 90 PRO A CA 1
ATOM 692 C C . PRO A 1 90 ? 2.902 6.501 -10.856 1.00 92.88 90 PRO A C 1
ATOM 694 O O . PRO A 1 90 ? 2.275 7.128 -10.003 1.00 92.88 90 PRO A O 1
ATOM 697 N N . ASP A 1 91 ? 2.442 6.344 -12.096 1.00 87.50 91 ASP A N 1
ATOM 698 C CA . ASP A 1 91 ? 1.120 6.819 -12.520 1.00 87.50 91 ASP A CA 1
ATOM 699 C C . ASP A 1 91 ? 0.577 5.951 -13.662 1.00 87.50 91 ASP A C 1
ATOM 701 O O . ASP A 1 91 ? -0.063 4.924 -13.414 1.00 87.50 91 ASP A O 1
ATOM 705 N N . ASP A 1 92 ? 0.921 6.277 -14.910 1.00 85.31 92 ASP A N 1
ATOM 706 C CA . ASP A 1 92 ? 0.521 5.489 -16.074 1.00 85.31 92 ASP A CA 1
ATOM 707 C C . ASP A 1 92 ? 1.023 4.040 -15.973 1.00 85.31 92 ASP A C 1
ATOM 709 O O . ASP A 1 92 ? 2.216 3.785 -15.762 1.00 85.31 92 ASP A O 1
ATOM 713 N N . GLY A 1 93 ? 0.111 3.086 -16.169 1.00 85.62 93 GLY A N 1
ATOM 714 C CA . GLY A 1 93 ? 0.386 1.649 -16.115 1.00 85.62 93 GLY A CA 1
ATOM 715 C C . GLY A 1 93 ? 0.281 1.020 -14.722 1.00 85.62 93 GLY A C 1
ATOM 716 O O . GLY A 1 93 ? 0.327 -0.203 -14.632 1.00 85.62 93 GLY A O 1
ATOM 717 N N . ILE A 1 94 ? 0.112 1.801 -13.643 1.00 89.31 94 ILE A N 1
ATOM 718 C CA . ILE A 1 94 ? -0.252 1.262 -12.316 1.00 89.31 94 ILE A CA 1
ATOM 719 C C . ILE A 1 94 ? -1.657 1.679 -11.870 1.00 89.31 94 ILE A C 1
ATOM 721 O O . ILE A 1 94 ? -2.328 0.919 -11.175 1.00 89.31 94 ILE A O 1
ATOM 725 N N . SER A 1 95 ? -2.122 2.862 -12.276 1.00 84.69 95 SER A N 1
ATOM 726 C CA . SER A 1 95 ? -3.392 3.439 -11.815 1.00 84.69 95 SER A CA 1
ATOM 727 C C . SER A 1 95 ? -4.615 2.568 -12.127 1.00 84.69 95 SER A C 1
ATOM 729 O O . SER A 1 95 ? -5.556 2.541 -11.343 1.00 84.69 95 SER A O 1
ATOM 731 N N . GLU A 1 96 ? -4.577 1.792 -13.211 1.00 86.56 96 GLU A N 1
ATOM 732 C CA . GLU A 1 96 ? -5.623 0.824 -13.578 1.00 86.56 96 GLU A CA 1
ATOM 733 C C . GLU A 1 96 ? -5.688 -0.414 -12.662 1.00 86.56 96 GLU A C 1
ATOM 735 O O . GLU A 1 96 ? -6.696 -1.117 -12.645 1.00 86.56 96 GLU A O 1
ATOM 740 N N . PHE A 1 97 ? -4.636 -0.676 -11.880 1.00 90.25 97 PHE A N 1
ATOM 741 C CA . PHE A 1 97 ? -4.583 -1.773 -10.908 1.00 90.25 97 PHE A CA 1
ATOM 742 C C . PHE A 1 97 ? -4.906 -1.316 -9.484 1.00 90.25 97 PHE A C 1
ATOM 744 O O . PHE A 1 97 ? -5.271 -2.142 -8.648 1.00 90.25 97 PHE A O 1
ATOM 751 N N . TRP A 1 98 ? -4.781 -0.017 -9.209 1.00 90.88 98 TRP A N 1
ATOM 752 C CA . TRP A 1 98 ? -5.055 0.596 -7.911 1.00 90.88 98 TRP A CA 1
ATOM 753 C C . TRP A 1 98 ? -6.125 1.680 -8.062 1.00 90.88 98 TRP A C 1
ATOM 755 O O . TRP A 1 98 ? -5.814 2.867 -8.167 1.00 90.88 98 TRP A O 1
ATOM 765 N N . GLU A 1 99 ? -7.394 1.270 -8.065 1.00 86.44 99 GLU A N 1
ATOM 766 C CA . GLU A 1 99 ? -8.554 2.152 -8.281 1.00 86.44 99 GLU A CA 1
ATOM 767 C C . GLU A 1 99 ? -8.616 3.346 -7.309 1.00 86.44 99 GLU A C 1
ATOM 769 O O . GLU A 1 99 ? -9.141 4.418 -7.630 1.00 86.44 99 GLU A O 1
ATOM 774 N N . GLU A 1 100 ? -8.087 3.179 -6.100 1.00 85.06 100 GLU A N 1
ATOM 775 C CA . GLU A 1 100 ? -8.004 4.208 -5.072 1.00 85.06 100 GLU A CA 1
ATOM 776 C C . GLU A 1 100 ? -6.820 5.161 -5.262 1.00 85.06 100 GLU A C 1
ATOM 778 O O . GLU A 1 100 ? -6.880 6.294 -4.787 1.00 85.06 100 GLU A O 1
ATOM 783 N N . TYR A 1 101 ? -5.767 4.747 -5.975 1.00 89.19 101 TYR A N 1
ATOM 784 C CA . TYR A 1 101 ? -4.505 5.484 -6.078 1.00 89.19 101 TYR A CA 1
ATOM 785 C C . TYR A 1 101 ? -4.665 6.926 -6.572 1.00 89.19 101 TYR A C 1
ATOM 787 O O . TYR A 1 101 ? -4.080 7.821 -5.958 1.00 89.19 101 TYR A O 1
ATOM 795 N N . PRO A 1 102 ? -5.489 7.225 -7.599 1.00 87.38 102 PRO A N 1
ATOM 796 C CA . PRO A 1 102 ? -5.704 8.604 -8.038 1.00 87.38 102 PRO A CA 1
ATOM 797 C C . PRO A 1 102 ? -6.327 9.512 -6.967 1.00 87.38 102 PRO A C 1
ATOM 799 O O . PRO A 1 102 ? -6.181 10.729 -7.053 1.00 87.38 102 PRO A O 1
ATOM 802 N N . LYS A 1 103 ? -7.010 8.935 -5.968 1.00 86.50 103 LYS A N 1
ATOM 803 C CA . LYS A 1 103 ? -7.713 9.650 -4.889 1.00 86.50 103 LYS A CA 1
ATOM 804 C C . LYS A 1 103 ? -6.832 9.886 -3.657 1.00 86.50 103 LYS A C 1
ATOM 806 O O . LYS A 1 103 ? -7.258 10.590 -2.744 1.00 86.50 103 LYS A O 1
ATOM 811 N N . LEU A 1 104 ? -5.648 9.279 -3.612 1.00 86.06 104 LEU A N 1
ATOM 812 C CA . LEU A 1 104 ? -4.704 9.398 -2.505 1.00 86.06 104 LEU A CA 1
ATOM 813 C C . LEU A 1 104 ? -3.943 10.730 -2.562 1.00 86.06 104 LEU A C 1
ATOM 815 O O . LEU A 1 104 ? -3.586 11.215 -3.642 1.00 86.06 104 LEU A O 1
ATOM 819 N N . SER A 1 105 ? -3.641 11.290 -1.391 1.00 83.12 105 SER A N 1
ATOM 820 C CA . SER A 1 105 ? -2.698 12.400 -1.256 1.00 83.12 105 SER A CA 1
ATOM 821 C C . SER A 1 105 ? -1.285 11.964 -1.664 1.00 83.12 105 SER A C 1
ATOM 823 O O . SER A 1 105 ? -0.980 10.777 -1.787 1.00 83.12 105 SER A O 1
ATOM 825 N N . LYS A 1 106 ? -0.382 12.919 -1.896 1.00 81.94 106 LYS A N 1
ATOM 826 C CA . LYS A 1 106 ? 0.997 12.593 -2.289 1.00 81.94 106 LYS A CA 1
ATOM 827 C C . LYS A 1 106 ? 1.736 11.736 -1.236 1.00 81.94 106 LYS A C 1
ATOM 829 O O . LYS A 1 106 ? 2.349 10.753 -1.653 1.00 81.94 106 LYS A O 1
ATOM 834 N N . PRO A 1 107 ? 1.665 12.035 0.077 1.00 73.19 107 PRO A N 1
ATOM 835 C CA . PRO A 1 107 ? 2.204 11.146 1.108 1.00 73.19 107 PRO A CA 1
ATOM 836 C C . PRO A 1 107 ? 1.584 9.742 1.082 1.00 73.19 107 PRO A C 1
ATOM 838 O O . PRO A 1 107 ? 2.299 8.749 1.117 1.00 73.19 107 PRO A O 1
ATOM 841 N N . GLU A 1 108 ? 0.264 9.632 0.917 1.00 81.94 108 GLU A N 1
ATOM 842 C CA . GLU A 1 108 ? -0.423 8.332 0.844 1.00 81.94 108 GLU A CA 1
ATOM 843 C C . GLU A 1 108 ? 0.018 7.502 -0.366 1.00 81.94 108 GLU A C 1
ATOM 845 O O . GLU A 1 108 ? 0.232 6.292 -0.266 1.00 81.94 108 GLU A O 1
ATOM 850 N N . LYS A 1 109 ? 0.198 8.157 -1.519 1.00 88.19 109 LYS A N 1
ATOM 851 C CA . LYS A 1 109 ? 0.764 7.523 -2.711 1.00 88.19 109 LYS A CA 1
ATOM 852 C C . LYS A 1 109 ? 2.171 6.992 -2.446 1.00 88.19 109 LYS A C 1
ATOM 854 O O . LYS A 1 109 ? 2.491 5.914 -2.936 1.00 88.19 109 LYS A O 1
ATOM 859 N N . PHE A 1 110 ? 2.996 7.733 -1.707 1.00 83.00 110 PHE A N 1
ATOM 860 C CA . PHE A 1 110 ? 4.351 7.313 -1.356 1.00 83.00 110 PHE A CA 1
ATOM 861 C C . PHE A 1 110 ? 4.340 6.060 -0.477 1.00 83.00 110 PHE A C 1
ATOM 863 O O . PHE A 1 110 ? 4.974 5.073 -0.840 1.00 83.00 110 PHE A O 1
ATOM 870 N N . GLU A 1 111 ? 3.554 6.055 0.602 1.00 81.00 111 GLU A N 1
ATOM 871 C CA . GLU A 1 111 ? 3.462 4.904 1.513 1.00 81.00 111 GLU A CA 1
ATOM 872 C C . GLU A 1 111 ? 2.952 3.644 0.804 1.00 81.00 111 GLU A C 1
ATOM 874 O O . GLU A 1 111 ? 3.509 2.559 0.970 1.00 81.00 111 GLU A O 1
ATOM 879 N N . LYS A 1 112 ? 1.946 3.782 -0.069 1.00 88.00 112 LYS A N 1
ATOM 880 C CA . LYS A 1 112 ? 1.438 2.658 -0.871 1.00 88.00 112 LYS A CA 1
ATOM 881 C C . LYS A 1 112 ? 2.476 2.084 -1.822 1.00 88.00 112 LYS A C 1
ATOM 883 O O . LYS A 1 112 ? 2.584 0.866 -1.945 1.00 88.00 112 LYS A O 1
ATOM 888 N N . VAL A 1 113 ? 3.253 2.940 -2.475 1.00 89.44 113 VAL A N 1
ATOM 889 C CA . VAL A 1 113 ? 4.330 2.502 -3.371 1.00 89.44 113 VAL A CA 1
ATOM 890 C C . VAL A 1 113 ? 5.448 1.831 -2.578 1.00 89.44 113 VAL A C 1
ATOM 892 O O . VAL A 1 113 ? 5.929 0.776 -2.981 1.00 89.44 113 VAL A O 1
ATOM 895 N N . TYR A 1 114 ? 5.826 2.395 -1.432 1.00 84.31 114 TYR A N 1
ATOM 896 C CA . TYR A 1 114 ? 6.885 1.849 -0.591 1.00 84.31 114 TYR A CA 1
ATOM 897 C C . TYR A 1 114 ? 6.514 0.481 0.001 1.00 84.31 114 TYR A C 1
ATOM 899 O O . TYR A 1 114 ? 7.316 -0.451 -0.053 1.00 84.31 114 TYR A O 1
ATOM 907 N N . ALA A 1 115 ? 5.272 0.315 0.466 1.00 82.69 115 ALA A N 1
ATOM 908 C CA . ALA A 1 115 ? 4.756 -0.983 0.899 1.00 82.69 115 ALA A CA 1
ATOM 909 C C . ALA A 1 115 ? 4.812 -2.029 -0.232 1.00 82.69 115 ALA A C 1
ATOM 911 O O . ALA A 1 115 ? 5.206 -3.175 -0.008 1.00 82.69 115 ALA A O 1
ATOM 912 N N . GLU A 1 116 ? 4.493 -1.634 -1.470 1.00 91.75 116 GLU A N 1
ATOM 913 C CA . GLU A 1 116 ? 4.614 -2.529 -2.624 1.00 91.75 116 GLU A CA 1
ATOM 914 C C . GLU A 1 116 ? 6.080 -2.867 -2.947 1.00 91.75 116 GLU A C 1
ATOM 916 O O . GLU A 1 116 ? 6.369 -3.989 -3.361 1.00 91.75 116 GLU A O 1
ATOM 921 N N . TYR A 1 117 ? 7.030 -1.952 -2.720 1.00 89.88 117 TYR A N 1
ATOM 922 C CA . TYR A 1 117 ? 8.461 -2.216 -2.936 1.00 89.88 117 TYR A CA 1
ATOM 923 C C . TYR A 1 117 ? 8.979 -3.301 -1.993 1.00 89.88 117 TYR A C 1
ATOM 925 O O . TYR A 1 117 ? 9.717 -4.189 -2.431 1.00 89.88 117 TYR A O 1
ATOM 933 N N . GLU A 1 118 ? 8.549 -3.281 -0.731 1.00 85.38 118 GLU A N 1
ATOM 934 C CA . GLU A 1 118 ? 8.864 -4.350 0.218 1.00 85.38 118 GLU A CA 1
ATOM 935 C C . GLU A 1 118 ? 8.277 -5.686 -0.253 1.00 85.38 118 GLU A C 1
ATOM 937 O O . GLU A 1 118 ? 9.009 -6.674 -0.331 1.00 85.38 118 GLU A O 1
ATOM 942 N N . ARG A 1 119 ? 7.018 -5.713 -0.715 1.00 90.69 119 ARG A N 1
ATOM 943 C CA . ARG A 1 119 ? 6.416 -6.926 -1.303 1.00 90.69 119 ARG A CA 1
ATOM 944 C C . ARG A 1 119 ? 7.190 -7.432 -2.520 1.00 90.69 119 ARG A C 1
ATOM 946 O O . ARG A 1 119 ? 7.463 -8.626 -2.617 1.00 90.69 119 ARG A O 1
ATOM 953 N N . ILE A 1 120 ? 7.592 -6.548 -3.438 1.00 93.06 120 ILE A N 1
ATOM 954 C CA . ILE A 1 120 ? 8.395 -6.897 -4.625 1.00 93.06 120 ILE A CA 1
ATOM 955 C C . ILE A 1 120 ? 9.729 -7.531 -4.215 1.00 93.06 120 ILE A C 1
ATOM 957 O O . ILE A 1 120 ? 10.159 -8.521 -4.819 1.00 93.06 120 ILE A O 1
ATOM 961 N N . LYS A 1 121 ? 10.379 -6.975 -3.190 1.00 88.88 121 LYS A N 1
ATOM 962 C CA . LYS A 1 121 ? 11.652 -7.468 -2.661 1.00 88.88 121 LYS A CA 1
ATOM 963 C C . LYS A 1 121 ? 11.487 -8.820 -1.963 1.00 88.88 121 LYS A C 1
ATOM 965 O O . LYS A 1 121 ? 12.243 -9.750 -2.246 1.00 88.88 121 LYS A O 1
ATOM 970 N N . GLU A 1 122 ? 10.478 -8.961 -1.106 1.00 88.12 122 GLU A N 1
ATOM 971 C CA . GLU A 1 122 ? 10.143 -10.206 -0.401 1.00 88.12 122 GLU A CA 1
ATOM 972 C C . GLU A 1 122 ? 9.662 -11.318 -1.342 1.00 88.12 122 GLU A C 1
ATOM 974 O O . GLU A 1 122 ? 9.828 -12.511 -1.055 1.00 88.12 122 GLU A O 1
ATOM 979 N N . PHE A 1 123 ? 9.116 -10.960 -2.507 1.00 91.44 123 PHE A N 1
ATOM 980 C CA . PHE A 1 123 ? 8.774 -11.925 -3.547 1.00 91.44 123 PHE A CA 1
ATOM 981 C C . PHE A 1 123 ? 10.001 -12.737 -3.988 1.00 91.44 123 PHE A C 1
ATOM 983 O O . PHE A 1 123 ? 9.910 -13.957 -4.170 1.00 91.44 123 PHE A O 1
ATOM 990 N N . GLY A 1 124 ? 11.172 -12.094 -4.039 1.00 89.56 124 GLY A N 1
ATOM 991 C CA . GLY A 1 124 ? 12.474 -12.751 -4.146 1.00 89.56 124 GLY A CA 1
ATOM 992 C C . GLY A 1 124 ? 12.586 -13.689 -5.350 1.00 89.56 124 GLY A C 1
ATOM 993 O O . GLY A 1 124 ? 12.163 -13.365 -6.460 1.00 89.56 124 GLY A O 1
ATOM 994 N N . SER A 1 125 ? 13.128 -14.891 -5.137 1.00 90.44 125 SER A N 1
ATOM 995 C CA . SER A 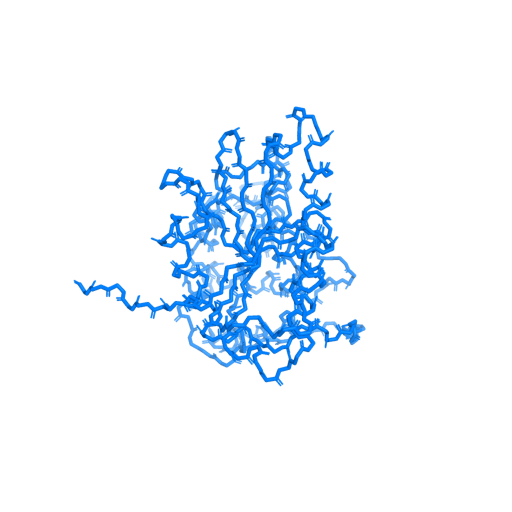1 125 ? 13.373 -15.876 -6.205 1.00 90.44 125 SER A CA 1
ATOM 996 C C . SER A 1 125 ? 12.110 -16.350 -6.938 1.00 90.44 125 SER A C 1
ATOM 998 O O . SER A 1 125 ? 12.201 -16.926 -8.026 1.00 90.44 125 SER A O 1
ATOM 1000 N N . ARG A 1 126 ? 10.909 -16.071 -6.409 1.00 93.56 126 ARG A N 1
ATOM 1001 C CA . ARG A 1 126 ? 9.639 -16.368 -7.093 1.00 93.56 126 ARG A CA 1
ATOM 1002 C C . ARG A 1 126 ? 9.478 -15.588 -8.396 1.00 93.56 126 ARG A C 1
ATOM 1004 O O . ARG A 1 126 ? 8.810 -16.093 -9.295 1.00 93.56 126 ARG A O 1
ATOM 1011 N N . TRP A 1 127 ? 10.164 -14.456 -8.570 1.00 95.25 127 TRP A N 1
ATOM 1012 C CA . TRP A 1 127 ? 10.225 -13.760 -9.860 1.00 95.25 127 TRP A CA 1
ATOM 1013 C C . TRP A 1 127 ? 10.722 -14.663 -10.999 1.00 95.25 127 TRP A C 1
ATOM 1015 O O . TRP A 1 127 ? 10.196 -14.598 -12.107 1.00 95.25 127 TRP A O 1
ATOM 1025 N N . ASN A 1 128 ? 11.659 -15.581 -10.736 1.00 94.94 128 ASN A N 1
ATOM 1026 C CA . ASN A 1 128 ? 12.115 -16.540 -11.748 1.00 94.94 128 ASN A CA 1
ATOM 1027 C C . ASN A 1 128 ? 11.048 -17.583 -12.113 1.00 94.94 128 ASN A C 1
ATOM 1029 O O . ASN A 1 128 ? 11.023 -18.056 -13.252 1.00 94.94 128 ASN A O 1
ATOM 1033 N N . LYS A 1 129 ? 10.138 -17.917 -11.188 1.00 94.31 129 LYS A N 1
ATOM 1034 C CA . LYS A 1 129 ? 8.981 -18.767 -11.499 1.00 94.31 129 LYS A CA 1
ATOM 1035 C C . LYS A 1 129 ? 7.990 -18.032 -12.408 1.00 94.31 129 LYS A C 1
ATOM 1037 O O . LYS A 1 129 ? 7.513 -18.628 -13.365 1.00 94.31 129 LYS A O 1
ATOM 1042 N N . VAL A 1 130 ? 7.739 -16.746 -12.142 1.00 95.81 130 VAL A N 1
ATOM 1043 C CA . VAL A 1 130 ? 6.883 -15.884 -12.980 1.00 95.81 130 VAL A CA 1
ATOM 1044 C C . VAL A 1 130 ? 7.438 -15.785 -14.400 1.00 95.81 130 VAL A C 1
ATOM 1046 O O . VAL A 1 130 ? 6.711 -16.021 -15.359 1.00 95.81 130 VAL A O 1
ATOM 1049 N N . LEU A 1 131 ? 8.744 -15.521 -14.541 1.00 95.94 131 LEU A N 1
ATOM 1050 C CA . LEU A 1 131 ? 9.405 -15.519 -15.850 1.00 95.94 131 LEU A CA 1
ATOM 1051 C C . LEU A 1 131 ? 9.223 -16.860 -16.571 1.00 95.94 131 LEU A C 1
ATOM 1053 O O . LEU A 1 131 ? 8.858 -16.874 -17.740 1.00 95.94 131 LEU A O 1
ATOM 1057 N N . SER A 1 132 ? 9.413 -17.976 -15.866 1.00 94.31 132 SER A N 1
ATOM 1058 C CA . SER A 1 132 ? 9.289 -19.314 -16.456 1.00 94.31 132 SER A CA 1
ATOM 1059 C C . SER A 1 132 ? 7.864 -19.628 -16.927 1.00 94.31 132 SER A C 1
ATOM 1061 O O . SER A 1 132 ? 7.704 -20.226 -17.986 1.00 94.31 132 SER A O 1
ATOM 1063 N N . ALA A 1 133 ? 6.835 -19.206 -16.184 1.00 94.38 133 ALA A N 1
ATOM 1064 C CA . ALA A 1 133 ? 5.432 -19.391 -16.573 1.00 94.38 133 ALA A CA 1
ATOM 1065 C C . ALA A 1 133 ? 5.038 -18.582 -17.819 1.00 94.38 133 ALA A C 1
ATOM 1067 O O . ALA A 1 133 ? 4.119 -18.962 -18.534 1.00 94.38 133 ALA A O 1
ATOM 1068 N N . LEU A 1 134 ? 5.763 -17.498 -18.099 1.00 94.25 134 LEU A N 1
ATOM 1069 C CA . LEU A 1 134 ? 5.637 -16.696 -19.317 1.00 94.25 134 LEU A CA 1
ATOM 1070 C C . LEU A 1 134 ? 6.613 -17.138 -20.423 1.00 94.25 134 LEU A C 1
ATOM 1072 O O . LEU A 1 134 ? 6.827 -16.398 -21.381 1.00 94.25 134 LEU A O 1
ATOM 1076 N N . GLU A 1 135 ? 7.246 -18.308 -20.277 1.00 94.75 135 GLU A N 1
ATOM 1077 C CA . GLU A 1 135 ? 8.257 -18.849 -21.199 1.00 94.75 135 GLU A CA 1
ATOM 1078 C C . GLU A 1 135 ? 9.492 -17.937 -21.381 1.00 94.75 135 GLU A C 1
ATOM 1080 O O . GLU A 1 135 ? 10.232 -18.018 -22.367 1.00 94.75 135 GLU A O 1
ATOM 1085 N N . LEU A 1 136 ? 9.763 -17.071 -20.400 1.00 95.44 136 LEU A N 1
ATOM 1086 C CA . LEU A 1 136 ? 10.911 -16.171 -20.374 1.00 95.44 136 LEU A CA 1
ATOM 1087 C C . LEU A 1 136 ? 12.093 -16.799 -19.633 1.00 95.44 136 LEU A C 1
ATOM 1089 O O . LEU A 1 136 ? 11.956 -17.535 -18.655 1.00 95.44 136 LEU A O 1
ATOM 1093 N N . LYS A 1 137 ? 13.305 -16.457 -20.081 1.00 93.56 137 LYS A N 1
ATOM 1094 C CA . LYS A 1 137 ? 14.539 -16.961 -19.467 1.00 93.56 137 LYS A CA 1
ATOM 1095 C C . LYS A 1 137 ? 14.705 -16.417 -18.038 1.00 93.56 137 LYS A C 1
ATOM 1097 O O . LYS A 1 137 ? 14.674 -15.193 -17.876 1.00 93.56 137 LYS A O 1
ATOM 1102 N N . PRO A 1 138 ? 14.981 -17.284 -17.043 1.00 93.62 138 PRO A N 1
ATOM 1103 C CA . PRO A 1 138 ? 15.311 -16.861 -15.687 1.00 93.62 138 PRO A CA 1
ATOM 1104 C C . PRO A 1 138 ? 16.512 -15.918 -15.645 1.00 93.62 138 PRO A C 1
ATOM 1106 O O . PRO A 1 138 ? 17.421 -15.982 -16.480 1.00 93.62 138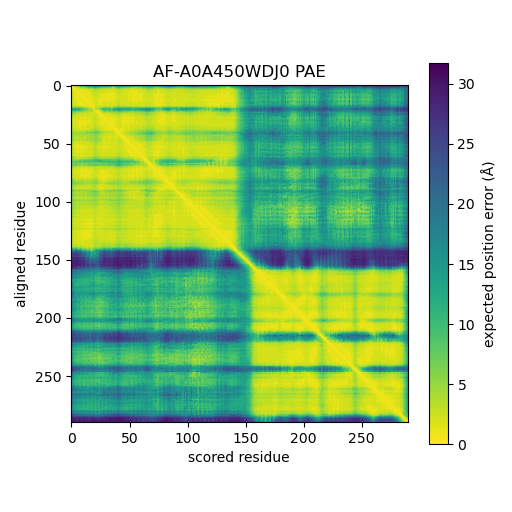 PRO A O 1
ATOM 1109 N N . ILE A 1 139 ? 16.537 -15.066 -14.628 1.00 93.75 139 ILE A N 1
ATOM 1110 C CA . ILE A 1 139 ? 17.601 -14.099 -14.387 1.00 93.75 139 ILE A CA 1
ATOM 1111 C C . ILE A 1 139 ? 18.406 -14.566 -13.181 1.00 93.75 139 ILE A C 1
ATOM 1113 O O . ILE A 1 139 ? 17.863 -14.971 -12.153 1.00 93.75 139 ILE A O 1
ATOM 1117 N N . LYS A 1 140 ? 19.732 -14.526 -13.318 1.00 88.88 140 LYS A N 1
ATOM 1118 C CA . LYS A 1 140 ? 20.639 -14.913 -12.242 1.00 88.88 140 LYS A CA 1
ATOM 1119 C C . LYS A 1 140 ? 20.520 -13.917 -11.091 1.00 88.88 140 LYS A C 1
ATOM 1121 O O . LYS A 1 140 ? 20.828 -12.738 -11.255 1.00 88.88 140 LYS A O 1
ATOM 1126 N N . GLU A 1 141 ? 20.124 -14.419 -9.932 1.00 79.69 141 GLU A N 1
ATOM 1127 C CA . GLU A 1 141 ? 20.137 -13.669 -8.680 1.00 79.69 141 GLU A CA 1
ATOM 1128 C C . GLU A 1 141 ? 21.591 -13.351 -8.295 1.00 79.69 141 GLU A C 1
ATOM 1130 O O . GLU A 1 141 ? 22.478 -14.212 -8.393 1.00 79.69 141 GLU A O 1
ATOM 1135 N N . LYS A 1 142 ? 21.873 -12.111 -7.873 1.00 72.00 142 LYS A N 1
ATOM 1136 C CA . LYS A 1 142 ? 23.162 -11.826 -7.235 1.00 72.00 142 LYS A CA 1
ATOM 1137 C C . LYS A 1 142 ? 23.209 -12.583 -5.900 1.00 72.00 142 LYS A C 1
ATOM 1139 O O . LYS A 1 142 ? 22.219 -12.571 -5.174 1.00 72.00 142 LYS A O 1
ATOM 1144 N N . PRO A 1 143 ? 24.340 -13.210 -5.532 1.00 52.09 143 PRO A N 1
ATOM 1145 C CA . PRO A 1 143 ? 24.521 -13.733 -4.185 1.00 52.09 143 PRO A CA 1
ATOM 1146 C C . PRO A 1 143 ? 24.633 -12.550 -3.209 1.00 52.09 143 PRO A C 1
ATOM 1148 O O . PRO A 1 143 ? 25.715 -12.022 -2.975 1.00 52.09 143 PRO A O 1
ATOM 1151 N N . GLY A 1 144 ? 23.491 -12.100 -2.696 1.00 51.47 144 GLY A N 1
ATOM 1152 C CA . GLY A 1 144 ? 23.345 -11.035 -1.709 1.00 51.47 144 GLY A CA 1
ATOM 1153 C C . GLY A 1 144 ? 22.469 -11.539 -0.572 1.00 51.47 144 GLY A C 1
ATOM 1154 O O . GLY A 1 144 ? 21.454 -12.178 -0.831 1.00 51.47 144 GLY A O 1
ATOM 1155 N N . THR A 1 145 ? 22.970 -11.355 0.652 1.00 39.06 145 THR A N 1
ATOM 1156 C CA . THR A 1 145 ? 22.404 -11.693 1.970 1.00 39.06 145 THR A CA 1
ATOM 1157 C C . THR A 1 145 ? 21.039 -12.379 1.934 1.00 39.06 145 THR A C 1
ATOM 1159 O O . THR A 1 145 ? 20.029 -11.751 1.635 1.00 39.06 145 THR A O 1
ATOM 1162 N N . LYS A 1 146 ? 21.007 -13.673 2.316 1.00 40.91 146 LYS A N 1
ATOM 1163 C CA . LYS A 1 146 ? 19.778 -14.369 2.742 1.00 40.91 146 LYS A CA 1
ATOM 1164 C C . LYS A 1 146 ? 18.926 -13.338 3.459 1.00 40.91 146 LYS A C 1
ATOM 1166 O O . LYS A 1 146 ? 19.402 -12.859 4.492 1.00 40.91 146 LYS A O 1
ATOM 1171 N N . ALA A 1 147 ? 17.765 -12.983 2.893 1.00 42.44 147 ALA A N 1
ATOM 1172 C CA . ALA A 1 147 ? 16.832 -12.064 3.524 1.00 42.44 147 ALA A CA 1
ATOM 1173 C C . ALA A 1 147 ? 16.821 -12.447 4.995 1.00 42.44 147 ALA A C 1
ATOM 1175 O O . ALA A 1 147 ? 16.520 -13.604 5.331 1.00 42.44 147 ALA A O 1
ATOM 1176 N N . SER A 1 148 ? 17.351 -11.559 5.846 1.00 33.78 148 SER A N 1
ATOM 1177 C CA . SER A 1 148 ? 17.381 -11.840 7.267 1.00 33.78 148 SER A CA 1
ATOM 1178 C C . SER A 1 148 ? 15.958 -12.238 7.584 1.00 33.78 148 SER A C 1
ATOM 1180 O O . SER A 1 148 ? 15.033 -11.537 7.168 1.00 33.78 148 SER A O 1
ATOM 1182 N N . LYS A 1 149 ? 15.776 -13.378 8.244 1.00 35.66 149 LYS A N 1
ATOM 1183 C CA . LYS A 1 149 ? 14.511 -13.718 8.879 1.00 35.66 149 LYS A CA 1
ATOM 1184 C C . LYS A 1 149 ? 14.260 -12.657 9.964 1.00 35.66 149 LYS A C 1
ATOM 1186 O O . LYS A 1 149 ? 14.312 -12.978 11.146 1.00 35.66 149 LYS A O 1
ATOM 1191 N N . ARG A 1 150 ? 14.076 -11.381 9.595 1.00 33.03 150 ARG A N 1
ATOM 1192 C CA . ARG A 1 150 ? 13.424 -10.385 10.433 1.00 33.03 150 ARG A CA 1
ATOM 1193 C C . ARG A 1 150 ? 12.094 -11.033 10.748 1.00 33.03 150 ARG A C 1
ATOM 1195 O O . ARG A 1 150 ? 11.421 -11.530 9.848 1.00 33.03 150 ARG A O 1
ATOM 1202 N N . GLY A 1 151 ? 11.902 -11.238 12.046 1.00 31.70 151 GLY A N 1
ATOM 1203 C CA . GLY A 1 151 ? 11.035 -12.258 12.603 1.00 31.70 151 GLY A CA 1
ATOM 1204 C C . GLY A 1 151 ? 9.748 -12.384 11.813 1.00 31.70 151 GLY A C 1
ATOM 1205 O O . GLY A 1 151 ? 9.005 -11.423 11.654 1.00 31.70 151 GLY A O 1
ATOM 1206 N N . ARG A 1 152 ? 9.512 -13.597 11.325 1.00 35.75 152 ARG A N 1
ATOM 1207 C CA . ARG A 1 152 ? 8.260 -14.048 10.736 1.00 35.75 152 ARG A CA 1
ATOM 1208 C C . ARG A 1 152 ? 7.183 -13.998 11.829 1.00 35.75 152 ARG A C 1
ATOM 1210 O O . ARG A 1 152 ? 6.789 -15.025 12.361 1.00 35.75 152 ARG A O 1
ATOM 1217 N N . PHE A 1 153 ? 6.753 -12.799 12.204 1.00 31.16 153 PHE A N 1
ATOM 1218 C CA . PHE A 1 153 ? 5.646 -12.529 13.113 1.00 31.16 153 PHE A CA 1
ATOM 1219 C C . PHE A 1 153 ? 4.470 -12.012 12.280 1.00 31.16 153 PHE A C 1
ATOM 1221 O O . PHE A 1 153 ? 4.014 -10.893 12.460 1.00 31.16 153 PHE A O 1
ATOM 1228 N N . GLY A 1 154 ? 3.993 -12.823 11.331 1.00 34.06 154 GLY A N 1
ATOM 1229 C CA . GLY A 1 154 ? 2.825 -12.454 10.520 1.00 34.06 154 GLY A CA 1
ATOM 1230 C C . GLY A 1 154 ? 2.570 -13.316 9.286 1.00 34.06 154 GLY A C 1
ATOM 1231 O O . GLY A 1 154 ? 1.430 -13.447 8.873 1.00 34.06 154 GLY A O 1
ATOM 1232 N N . GLY A 1 155 ? 3.592 -13.974 8.735 1.00 34.06 155 GLY A N 1
ATOM 1233 C CA . GLY A 1 155 ? 3.470 -14.732 7.484 1.00 34.06 155 GLY A CA 1
ATOM 1234 C C . GLY A 1 155 ? 2.914 -16.152 7.633 1.00 34.06 155 GLY A C 1
ATOM 1235 O O . GLY A 1 155 ? 3.626 -17.118 7.340 1.00 34.06 155 GLY A O 1
ATOM 1236 N N . SER A 1 156 ? 1.663 -16.292 8.071 1.00 39.34 156 SER A N 1
ATOM 1237 C CA . SER A 1 156 ? 0.763 -17.240 7.408 1.00 39.34 156 SER A CA 1
ATOM 1238 C C . SER A 1 156 ? 0.013 -16.406 6.385 1.00 39.34 156 SER A C 1
ATOM 1240 O O . SER A 1 156 ? -0.608 -15.431 6.800 1.00 39.34 156 SER A O 1
ATOM 1242 N N . GLY A 1 157 ? 0.117 -16.736 5.095 1.00 50.69 157 GLY A N 1
ATOM 1243 C CA . GLY A 1 157 ? -0.620 -16.026 4.048 1.00 50.69 157 GLY A CA 1
ATOM 1244 C C . GLY A 1 157 ? -2.054 -15.757 4.495 1.00 50.69 157 GLY A C 1
ATOM 1245 O O . GLY A 1 157 ? -2.662 -16.600 5.168 1.00 50.69 157 GLY A O 1
ATOM 1246 N N . GLU A 1 158 ? -2.534 -14.550 4.212 1.00 62.66 158 GLU A N 1
ATOM 1247 C CA . GLU A 1 158 ? -3.874 -14.127 4.584 1.00 62.66 158 GLU A CA 1
ATOM 1248 C C . GLU A 1 158 ? -4.874 -15.220 4.185 1.00 62.66 158 GLU A C 1
ATOM 1250 O O . GLU A 1 158 ? -4.910 -15.676 3.041 1.00 62.66 158 GLU A O 1
ATOM 1255 N N . SER A 1 159 ? -5.631 -15.739 5.155 1.00 68.62 159 SER A N 1
ATOM 1256 C CA . SER A 1 159 ? -6.582 -16.803 4.835 1.00 68.62 159 SER A CA 1
ATOM 1257 C C . SER A 1 159 ? -7.682 -16.227 3.934 1.00 68.62 159 SER A C 1
ATOM 1259 O O . SER A 1 159 ? -8.139 -15.122 4.229 1.00 68.62 159 SER A O 1
ATOM 1261 N N . PRO A 1 160 ? -8.219 -16.976 2.950 1.00 76.50 160 PRO A N 1
ATOM 1262 C CA . PRO A 1 160 ? -9.332 -16.506 2.114 1.00 76.50 160 PRO A CA 1
ATOM 1263 C C . PRO A 1 160 ? -10.527 -15.973 2.918 1.00 76.50 160 PRO A C 1
ATOM 1265 O O . PRO A 1 160 ? -11.277 -15.118 2.463 1.00 76.50 160 PRO A O 1
ATOM 1268 N N . ARG A 1 161 ? -10.699 -16.468 4.150 1.00 78.44 161 ARG A N 1
ATOM 1269 C CA . ARG A 1 161 ? -11.729 -16.011 5.084 1.00 78.44 161 ARG A CA 1
ATOM 1270 C C . ARG A 1 161 ? -11.459 -14.615 5.650 1.00 78.44 161 ARG A C 1
ATOM 1272 O O . ARG A 1 161 ? -12.405 -13.874 5.880 1.00 78.44 161 ARG A O 1
ATOM 1279 N N . HIS A 1 162 ? -10.198 -14.279 5.904 1.00 83.19 162 HIS A N 1
ATOM 1280 C CA . HIS A 1 162 ? -9.799 -12.951 6.362 1.00 83.19 162 HIS A CA 1
ATOM 1281 C C . HIS A 1 162 ? -9.992 -11.933 5.229 1.00 83.19 162 HIS A C 1
ATOM 1283 O O . HIS A 1 162 ? -10.660 -10.926 5.451 1.00 83.19 162 HIS A O 1
ATOM 1289 N N . SER A 1 163 ? -9.562 -12.256 4.004 1.00 84.12 163 SER A N 1
ATOM 1290 C CA . SER A 1 163 ? -9.805 -11.409 2.827 1.00 84.12 163 SER A CA 1
ATOM 1291 C C . SER A 1 163 ? -11.309 -11.218 2.565 1.00 84.12 163 SER A C 1
ATOM 1293 O O . SER A 1 163 ? -11.776 -10.092 2.427 1.00 84.12 163 SER A O 1
ATOM 1295 N N . ALA A 1 164 ? -12.111 -12.291 2.626 1.00 86.88 164 ALA A N 1
ATOM 1296 C CA . ALA A 1 164 ? -13.569 -12.201 2.474 1.00 86.88 164 ALA A CA 1
ATOM 1297 C C . ALA A 1 164 ? -14.246 -11.353 3.569 1.00 86.88 164 ALA A C 1
ATOM 1299 O O . ALA A 1 164 ? -15.271 -10.719 3.322 1.00 86.88 164 ALA A O 1
ATOM 1300 N N . LEU A 1 165 ? -13.694 -11.336 4.788 1.00 90.56 165 LEU A N 1
ATOM 1301 C CA . LEU A 1 165 ? -14.191 -10.482 5.864 1.00 90.56 165 LEU A CA 1
ATOM 1302 C C . LEU A 1 165 ? -13.887 -9.006 5.586 1.00 90.56 165 LEU A C 1
ATOM 1304 O O . LEU A 1 165 ? -14.773 -8.177 5.785 1.00 90.56 165 LEU A O 1
ATOM 1308 N N . LYS A 1 166 ? -12.684 -8.678 5.092 1.00 92.44 166 LYS A N 1
ATOM 1309 C CA . LYS A 1 166 ? -12.339 -7.315 4.657 1.00 92.44 166 LYS A CA 1
ATOM 1310 C C . LYS A 1 166 ? -13.299 -6.831 3.568 1.00 92.44 166 LYS A C 1
ATOM 1312 O O . LYS A 1 166 ? -13.907 -5.776 3.712 1.00 92.44 166 LYS A O 1
ATOM 1317 N N . GLU A 1 167 ? -13.510 -7.629 2.524 1.00 91.19 167 GLU A N 1
ATOM 1318 C CA . GLU A 1 167 ? -14.450 -7.289 1.445 1.00 91.19 167 GLU A CA 1
ATOM 1319 C C . GLU A 1 167 ? -15.879 -7.091 1.964 1.00 91.19 167 GLU A C 1
ATOM 1321 O O . GLU A 1 167 ? -16.518 -6.089 1.655 1.00 91.19 167 GLU A O 1
ATOM 1326 N N . TYR A 1 168 ? -16.358 -7.983 2.835 1.00 92.88 168 TYR A N 1
ATOM 1327 C CA . TYR A 1 168 ? -17.683 -7.844 3.435 1.00 92.88 168 TYR A CA 1
ATOM 1328 C C . TYR A 1 168 ? -17.835 -6.543 4.236 1.00 92.88 168 TYR A C 1
ATOM 1330 O O . TYR A 1 168 ? -18.868 -5.882 4.140 1.00 92.88 168 TYR A O 1
ATOM 1338 N N . VAL A 1 169 ? -16.822 -6.154 5.016 1.00 94.25 169 VAL A N 1
ATOM 1339 C CA . VAL A 1 169 ? -16.851 -4.903 5.791 1.00 94.25 169 VAL A CA 1
ATOM 1340 C C . VAL A 1 169 ? -16.794 -3.685 4.865 1.00 94.25 169 VAL A C 1
ATOM 1342 O O . VAL A 1 169 ? -17.551 -2.739 5.084 1.00 94.25 169 VAL A O 1
ATOM 1345 N N . ARG A 1 170 ? -15.975 -3.722 3.804 1.00 93.69 170 ARG A N 1
ATOM 1346 C CA . ARG A 1 170 ? -15.929 -2.681 2.760 1.00 93.69 170 ARG A CA 1
ATOM 1347 C C . ARG A 1 170 ? -17.305 -2.456 2.137 1.00 93.69 170 ARG A C 1
ATOM 1349 O O . ARG A 1 170 ? -17.740 -1.313 2.024 1.00 93.69 170 ARG A O 1
ATOM 1356 N N . ASP A 1 171 ? -17.996 -3.537 1.792 1.00 92.06 171 ASP A N 1
ATOM 1357 C CA . ASP A 1 171 ? -19.291 -3.485 1.108 1.00 92.06 171 ASP A CA 1
ATOM 1358 C C . ASP A 1 171 ? -20.458 -3.174 2.071 1.00 92.06 171 ASP A C 1
ATOM 1360 O O . ASP A 1 171 ? -21.581 -2.917 1.638 1.00 92.06 171 ASP A O 1
ATOM 1364 N N . ASN A 1 172 ? -20.204 -3.141 3.387 1.00 93.19 172 ASN A N 1
ATOM 1365 C CA . ASN A 1 172 ? -21.194 -2.819 4.418 1.00 93.19 172 ASN A CA 1
ATOM 1366 C C . ASN A 1 172 ? -20.684 -1.749 5.419 1.00 93.19 172 ASN A C 1
ATOM 1368 O O . ASN A 1 172 ? -20.612 -2.027 6.622 1.00 93.19 172 ASN A O 1
ATOM 1372 N N . PRO A 1 173 ? -20.411 -0.495 4.988 1.00 93.31 173 PRO A N 1
ATOM 1373 C CA . PRO A 1 173 ? -19.799 0.549 5.832 1.00 93.31 173 PRO A CA 1
ATOM 1374 C C . PRO A 1 173 ? -20.551 0.833 7.143 1.00 93.31 173 PRO A C 1
ATOM 1376 O O . PRO A 1 173 ? -19.960 1.121 8.187 1.00 93.31 173 PRO A O 1
ATOM 1379 N N . ARG A 1 174 ? -21.881 0.680 7.127 1.00 94.69 174 ARG A N 1
ATOM 1380 C CA . ARG A 1 174 ? -22.733 0.894 8.306 1.00 94.69 174 ARG A CA 1
ATOM 1381 C C . ARG A 1 174 ? -22.406 -0.043 9.470 1.00 94.69 174 ARG A C 1
ATOM 1383 O O . ARG A 1 174 ? -22.684 0.326 10.607 1.00 94.69 174 ARG A O 1
ATOM 1390 N N . LEU A 1 175 ? -21.803 -1.213 9.219 1.00 94.62 175 LEU A N 1
ATOM 1391 C CA . LEU A 1 175 ? -21.389 -2.149 10.275 1.00 94.62 175 LEU A CA 1
ATOM 1392 C C . LEU A 1 175 ? -20.431 -1.501 11.271 1.00 94.62 175 LEU A C 1
ATOM 1394 O O . LEU A 1 175 ? -20.518 -1.762 12.466 1.00 94.62 175 LEU A O 1
ATOM 1398 N N . VAL A 1 176 ? -19.542 -0.642 10.777 1.00 95.69 176 VAL A N 1
ATOM 1399 C CA . VAL A 1 176 ? -18.539 0.053 11.590 1.00 95.69 176 VAL A CA 1
ATOM 1400 C C . VAL A 1 176 ? -18.972 1.474 11.957 1.00 95.69 176 VAL A C 1
ATOM 1402 O O . VAL A 1 176 ? -18.226 2.202 12.601 1.00 95.69 176 VAL A O 1
ATOM 1405 N N . GLY A 1 177 ? -20.201 1.861 11.598 1.00 94.75 177 GLY A N 1
ATOM 1406 C CA . GLY A 1 177 ? -20.720 3.214 11.785 1.00 94.75 177 GLY A CA 1
ATOM 1407 C C . GLY A 1 177 ? -20.181 4.229 10.775 1.00 94.75 177 GLY A C 1
ATOM 1408 O O . GLY A 1 177 ? -20.302 5.430 11.027 1.00 94.75 177 GLY A O 1
ATOM 1409 N N . ALA A 1 178 ? -19.590 3.770 9.664 1.00 94.44 178 ALA A N 1
ATOM 1410 C CA . ALA A 1 178 ? -19.154 4.623 8.564 1.00 94.44 178 ALA A CA 1
ATOM 1411 C C . ALA A 1 178 ? -20.336 5.027 7.671 1.00 94.44 178 ALA A C 1
ATOM 1413 O O . ALA A 1 178 ? -21.329 4.298 7.539 1.00 94.44 178 ALA A O 1
ATOM 1414 N N . ASP A 1 179 ? -20.208 6.190 7.039 1.00 90.44 179 ASP A N 1
ATOM 1415 C CA . ASP A 1 179 ? -21.174 6.656 6.055 1.00 90.44 179 ASP A CA 1
ATOM 1416 C C . ASP A 1 179 ? -21.038 5.847 4.765 1.00 90.44 179 ASP A C 1
ATOM 1418 O O . ASP A 1 179 ? -19.952 5.439 4.361 1.00 90.44 179 ASP A O 1
ATOM 1422 N N . VAL A 1 180 ? -22.153 5.628 4.068 1.00 88.12 180 VAL A N 1
ATOM 1423 C CA . VAL A 1 180 ? -22.138 4.883 2.793 1.00 88.12 180 VAL A CA 1
ATOM 1424 C C . VAL A 1 180 ? -21.320 5.625 1.724 1.00 88.12 180 VAL A C 1
ATOM 1426 O O . VAL A 1 180 ? -20.822 5.012 0.789 1.00 88.12 180 VAL A O 1
ATOM 1429 N N . SER A 1 181 ? -21.152 6.941 1.877 1.00 88.00 181 SER A N 1
ATOM 1430 C CA . SER A 1 181 ? -20.329 7.785 1.009 1.00 88.00 181 SER A CA 1
ATOM 1431 C C . SER A 1 181 ? -18.849 7.839 1.403 1.00 88.00 181 SER A C 1
ATOM 1433 O O . SER A 1 181 ? -18.099 8.577 0.765 1.00 88.00 181 SER A O 1
ATOM 1435 N N . SER A 1 182 ? -18.414 7.139 2.459 1.00 89.69 182 SER A N 1
ATOM 1436 C CA . SER A 1 182 ? -16.998 7.088 2.834 1.00 89.69 182 SER A CA 1
ATOM 1437 C C . SER A 1 182 ? -16.159 6.496 1.703 1.00 89.69 182 SER A C 1
ATOM 1439 O O . SER A 1 182 ? -16.528 5.491 1.096 1.00 89.69 182 SER A O 1
ATOM 1441 N N . ILE A 1 183 ? -14.984 7.076 1.459 1.00 92.38 183 ILE A N 1
ATOM 1442 C CA . ILE A 1 183 ? -13.968 6.418 0.636 1.00 92.38 183 ILE A CA 1
ATOM 1443 C C . ILE A 1 183 ? -13.390 5.285 1.480 1.00 92.38 183 ILE A C 1
ATOM 1445 O O . ILE A 1 183 ? -12.888 5.539 2.572 1.00 92.38 183 ILE A O 1
ATOM 1449 N N . VAL A 1 184 ? -13.468 4.049 0.994 1.00 93.88 184 VAL A N 1
ATOM 1450 C CA . VAL A 1 184 ? -12.934 2.878 1.700 1.00 93.88 184 VAL A CA 1
ATOM 1451 C C . VAL A 1 184 ? -11.660 2.419 1.015 1.00 93.88 184 VAL A C 1
ATOM 1453 O O . VAL A 1 184 ? -11.662 2.177 -0.191 1.00 93.88 184 VAL A O 1
ATOM 1456 N N . ILE A 1 185 ? -10.582 2.296 1.783 1.00 91.88 185 ILE A N 1
ATOM 1457 C CA . ILE A 1 185 ? -9.290 1.794 1.312 1.00 91.88 185 ILE A CA 1
ATOM 1458 C C . ILE A 1 185 ? -8.986 0.512 2.082 1.00 91.88 185 ILE A C 1
ATOM 1460 O O . ILE A 1 185 ? -8.963 0.523 3.313 1.00 91.88 185 ILE A O 1
ATOM 1464 N N . LEU A 1 186 ? -8.789 -0.590 1.358 1.00 90.75 186 LEU A N 1
ATOM 1465 C CA . LEU A 1 186 ? -8.286 -1.838 1.927 1.00 90.75 186 LEU A CA 1
ATOM 1466 C C . LEU A 1 186 ? -6.764 -1.771 2.036 1.00 90.75 186 LEU A C 1
ATOM 1468 O O . LEU A 1 186 ? -6.118 -1.204 1.158 1.00 90.75 186 LEU A O 1
ATOM 1472 N N . GLU A 1 187 ? -6.219 -2.379 3.087 1.00 90.38 187 GLU A N 1
ATOM 1473 C CA . GLU A 1 187 ? -4.772 -2.483 3.313 1.00 90.38 187 GLU A CA 1
ATOM 1474 C C . GLU A 1 187 ? -4.075 -1.117 3.237 1.00 90.38 187 GLU A C 1
ATOM 1476 O O . GLU A 1 187 ? -3.126 -0.907 2.480 1.00 90.38 187 GLU A O 1
ATOM 1481 N N . TYR A 1 188 ? -4.587 -0.158 4.014 1.00 92.94 188 TYR A N 1
ATOM 1482 C CA . TYR A 1 188 ? -4.078 1.207 4.038 1.00 92.94 188 TYR A CA 1
ATOM 1483 C C . TYR A 1 188 ? -2.703 1.256 4.733 1.00 92.94 188 TYR A C 1
ATOM 1485 O O . TYR A 1 188 ? -2.618 0.972 5.934 1.00 92.94 188 TYR A O 1
ATOM 1493 N N . PRO A 1 189 ? -1.627 1.625 4.019 1.00 89.69 189 PRO A N 1
ATOM 1494 C CA . PRO A 1 189 ? -0.279 1.662 4.569 1.00 89.69 189 PRO A CA 1
ATOM 1495 C C . PRO A 1 189 ? -0.086 2.910 5.433 1.00 89.69 189 PRO A C 1
ATOM 1497 O O . PRO A 1 189 ? -0.435 4.028 5.046 1.00 89.69 189 PRO A O 1
ATOM 1500 N N . LEU A 1 190 ? 0.485 2.714 6.615 1.00 91.44 190 LEU A N 1
ATOM 1501 C CA . LEU A 1 190 ? 0.847 3.779 7.537 1.00 91.44 190 LEU A CA 1
ATOM 1502 C C . LEU A 1 190 ? 2.331 4.142 7.389 1.00 91.44 190 LEU A C 1
ATOM 1504 O O . LEU A 1 190 ? 3.145 3.251 7.150 1.00 91.44 190 LEU A O 1
ATOM 1508 N N . PRO A 1 191 ? 2.723 5.394 7.696 1.00 86.88 191 PRO A N 1
ATOM 1509 C CA . PRO A 1 191 ? 4.130 5.821 7.679 1.00 86.88 191 PRO A CA 1
ATOM 1510 C C . PRO A 1 191 ? 5.041 5.066 8.656 1.00 86.88 191 PRO A C 1
ATOM 1512 O O . PRO A 1 191 ? 6.264 5.136 8.568 1.00 86.88 191 PRO A O 1
ATOM 1515 N N . SER A 1 192 ? 4.462 4.348 9.624 1.00 87.31 192 SER A N 1
ATOM 1516 C CA . SER A 1 192 ? 5.203 3.454 10.518 1.00 87.31 192 SER A CA 1
ATOM 1517 C C . SER A 1 192 ? 5.639 2.143 9.851 1.00 87.31 192 SER A C 1
ATOM 1519 O O . SER A 1 192 ? 6.373 1.371 10.470 1.00 87.31 192 SER A O 1
ATOM 1521 N N . GLY A 1 193 ? 5.166 1.866 8.631 1.00 81.19 193 GLY A N 1
ATOM 1522 C CA . GLY A 1 193 ? 5.300 0.585 7.936 1.00 81.19 193 GLY A CA 1
ATOM 1523 C C . GLY A 1 193 ? 4.247 -0.459 8.330 1.00 81.19 193 GLY A C 1
ATOM 1524 O O . GLY A 1 193 ? 4.280 -1.573 7.815 1.00 81.19 193 GLY A O 1
ATOM 1525 N N . ASP A 1 194 ? 3.321 -0.132 9.238 1.00 88.38 194 ASP A N 1
ATOM 1526 C CA . ASP A 1 194 ? 2.157 -0.981 9.513 1.00 88.38 194 ASP A CA 1
ATOM 1527 C C . ASP A 1 194 ? 1.077 -0.802 8.437 1.00 88.38 194 ASP A C 1
ATOM 1529 O O . ASP A 1 194 ? 1.034 0.214 7.747 1.00 88.38 194 ASP A O 1
ATOM 1533 N N . VAL A 1 195 ? 0.166 -1.768 8.321 1.00 91.12 195 VAL A N 1
ATOM 1534 C CA . VAL A 1 195 ? -0.931 -1.736 7.348 1.00 91.12 195 VAL A CA 1
ATOM 1535 C C . VAL A 1 195 ? -2.254 -1.917 8.080 1.00 91.12 195 VAL A C 1
ATOM 1537 O O . VAL A 1 195 ? -2.459 -2.931 8.741 1.00 91.12 195 VAL A O 1
ATOM 1540 N N . VAL A 1 196 ? -3.152 -0.940 7.961 1.00 95.69 196 VAL A N 1
ATOM 1541 C CA . VAL A 1 196 ? -4.520 -1.026 8.487 1.00 95.69 196 VAL A CA 1
ATOM 1542 C C . VAL A 1 196 ? -5.358 -1.876 7.537 1.00 95.69 196 VAL A C 1
ATOM 1544 O O . VAL A 1 196 ? -5.390 -1.592 6.341 1.00 95.69 196 VAL A O 1
ATOM 1547 N N . ASP A 1 197 ? -6.090 -2.867 8.051 1.00 95.44 197 ASP A N 1
ATOM 1548 C CA . ASP A 1 197 ? -6.907 -3.748 7.204 1.00 95.44 197 ASP A CA 1
ATOM 1549 C C . ASP A 1 197 ? -7.938 -2.972 6.367 1.00 95.44 197 ASP A C 1
ATOM 1551 O O . ASP A 1 197 ? -8.061 -3.222 5.166 1.00 95.44 197 ASP A O 1
ATOM 1555 N N . LEU A 1 198 ? -8.657 -2.021 6.980 1.00 96.94 198 LEU A N 1
ATOM 1556 C CA . LEU A 1 198 ? -9.534 -1.078 6.279 1.00 96.94 198 LEU A CA 1
ATOM 1557 C C . LEU A 1 198 ? -9.463 0.326 6.882 1.00 96.94 198 LEU A C 1
ATOM 1559 O O . LEU A 1 198 ? -9.527 0.490 8.102 1.00 96.94 198 LEU A O 1
ATOM 1563 N N . LEU A 1 199 ? -9.469 1.344 6.025 1.00 97.75 199 LEU A N 1
ATOM 1564 C CA . LEU A 1 199 ? -9.653 2.738 6.417 1.00 97.75 199 LEU A CA 1
ATOM 1565 C C . LEU A 1 199 ? -10.841 3.353 5.670 1.00 97.75 199 LEU A C 1
ATOM 1567 O O . LEU A 1 199 ? -10.846 3.437 4.442 1.00 97.75 199 LEU A O 1
ATOM 1571 N N . PHE A 1 200 ? -11.836 3.820 6.423 1.00 97.44 200 PHE A N 1
ATOM 1572 C CA . PHE A 1 200 ? -12.963 4.600 5.918 1.00 97.44 200 PHE A CA 1
ATOM 1573 C C . PHE A 1 200 ? -12.663 6.086 6.108 1.00 97.44 200 PHE A C 1
ATOM 1575 O O . PHE A 1 200 ? -12.500 6.545 7.240 1.00 97.44 200 PHE A O 1
ATOM 1582 N N . LYS A 1 201 ? -12.616 6.844 5.011 1.00 94.81 201 LYS A N 1
ATOM 1583 C CA . LYS A 1 201 ? -12.322 8.279 4.996 1.00 94.81 201 LYS A CA 1
ATOM 1584 C C . LYS A 1 201 ? -13.578 9.092 4.680 1.00 94.81 201 LYS A C 1
ATOM 1586 O O . LYS A 1 201 ? -14.155 8.973 3.597 1.00 94.81 201 LYS A O 1
ATOM 1591 N N . CYS A 1 202 ? -13.945 9.970 5.608 1.00 91.00 202 CYS A N 1
ATOM 1592 C CA . CYS A 1 202 ? -14.862 11.092 5.415 1.00 91.00 202 CYS A CA 1
ATOM 1593 C C . CYS A 1 202 ? -14.164 12.402 5.796 1.00 91.00 202 CYS A C 1
ATOM 1595 O O . CYS A 1 202 ? -13.189 12.400 6.544 1.00 91.00 202 CYS A O 1
ATOM 1597 N N . SER A 1 203 ? -14.676 13.530 5.299 1.00 87.50 203 SER A N 1
ATOM 1598 C CA . SER A 1 203 ? -14.072 14.855 5.515 1.00 87.50 203 SER A CA 1
ATOM 1599 C C . SER A 1 203 ? -13.963 15.257 6.988 1.00 87.50 203 SER A C 1
ATOM 1601 O O . SER A 1 203 ? -13.076 16.018 7.346 1.00 87.50 203 SER A O 1
ATOM 1603 N N . ASN A 1 204 ? -14.851 14.751 7.841 1.00 92.00 204 ASN A N 1
ATOM 1604 C CA . ASN A 1 204 ? -14.917 15.084 9.263 1.00 92.00 204 ASN A CA 1
ATOM 1605 C C . ASN A 1 204 ? -14.553 13.918 10.191 1.00 92.00 204 ASN A C 1
ATOM 1607 O O . ASN A 1 204 ? -14.491 14.122 11.401 1.00 92.00 204 ASN A O 1
ATOM 1611 N N . ARG A 1 205 ? -14.365 12.704 9.658 1.00 94.94 205 ARG A N 1
ATOM 1612 C CA . ARG A 1 205 ? -14.124 11.506 10.464 1.00 94.94 205 ARG A CA 1
ATOM 1613 C C . ARG A 1 205 ? -13.432 10.406 9.675 1.00 94.94 205 ARG A C 1
ATOM 1615 O O . ARG A 1 205 ? -13.859 10.079 8.568 1.00 94.94 205 ARG A O 1
ATOM 1622 N N . TRP A 1 206 ? -12.412 9.796 10.269 1.00 97.19 206 TRP A N 1
ATOM 1623 C CA . TRP A 1 206 ? -11.802 8.564 9.768 1.00 97.19 206 TRP A CA 1
ATOM 1624 C C . TRP A 1 206 ? -12.097 7.397 10.710 1.00 97.19 206 TRP A C 1
ATOM 1626 O O . TRP A 1 206 ? -12.074 7.557 11.930 1.00 97.19 206 TRP A O 1
ATOM 1636 N N . ILE A 1 207 ? -12.371 6.220 10.142 1.00 98.31 207 ILE A N 1
ATOM 1637 C CA . ILE A 1 207 ? -12.592 4.979 10.895 1.00 98.31 207 ILE A CA 1
ATOM 1638 C C . ILE A 1 207 ? -11.614 3.922 10.388 1.00 98.31 207 ILE A C 1
ATOM 1640 O O . ILE A 1 207 ? -11.736 3.450 9.258 1.00 98.31 207 ILE A O 1
ATOM 1644 N N . ALA A 1 208 ? -10.648 3.553 11.225 1.00 98.19 208 ALA A N 1
ATOM 1645 C CA . ALA A 1 208 ? -9.719 2.461 10.971 1.00 98.19 208 ALA A CA 1
ATOM 1646 C C . ALA A 1 208 ? -10.255 1.162 11.579 1.00 98.19 208 ALA A C 1
ATOM 1648 O O . ALA A 1 208 ? -10.744 1.142 12.712 1.00 98.19 208 ALA A O 1
ATOM 1649 N N . VAL A 1 209 ? -10.154 0.069 10.834 1.00 98.12 209 VAL A N 1
ATOM 1650 C CA . VAL A 1 209 ? -10.678 -1.235 11.235 1.00 98.12 209 VAL A CA 1
ATOM 1651 C C . VAL A 1 209 ? -9.569 -2.264 11.098 1.00 98.12 209 VAL A C 1
ATOM 1653 O O . VAL A 1 209 ? -9.011 -2.421 10.019 1.00 98.12 209 VAL A O 1
ATOM 1656 N N . GLU A 1 210 ? -9.276 -2.965 12.190 1.00 97.12 210 GLU A N 1
ATOM 1657 C CA . GLU A 1 210 ? -8.504 -4.212 12.201 1.00 97.12 210 GLU A CA 1
ATOM 1658 C C . GLU A 1 210 ? -9.509 -5.366 12.244 1.00 97.12 210 GLU A C 1
ATOM 1660 O O . GLU A 1 210 ? -10.404 -5.370 13.099 1.00 97.12 210 GLU A O 1
ATOM 1665 N N . VAL A 1 211 ? -9.376 -6.356 11.363 1.00 93.94 211 VAL A N 1
ATOM 1666 C CA . VAL A 1 211 ? -10.290 -7.501 11.323 1.00 93.94 211 VAL A CA 1
ATOM 1667 C C . VAL A 1 211 ? -9.614 -8.777 11.826 1.00 93.94 211 VAL A C 1
ATOM 1669 O O . VAL A 1 211 ? -8.437 -9.046 11.590 1.00 93.94 211 VAL A O 1
ATOM 1672 N N . LYS A 1 212 ? -10.371 -9.625 12.527 1.00 89.31 212 LYS A N 1
ATOM 1673 C CA . LYS A 1 212 ? -9.957 -10.991 12.877 1.00 89.31 212 LYS A CA 1
ATOM 1674 C C . LYS A 1 212 ? -11.067 -11.976 12.534 1.00 89.31 212 LYS A C 1
ATOM 1676 O O . LYS A 1 212 ? -12.163 -11.958 13.101 1.00 89.31 212 LYS A O 1
ATOM 1681 N N . SER A 1 213 ? -10.768 -12.855 11.581 1.00 81.75 213 SER A N 1
ATOM 1682 C CA . SER A 1 213 ? -11.650 -13.969 11.220 1.00 81.75 213 SER A CA 1
ATOM 1683 C C . SER A 1 213 ? -11.654 -15.047 12.309 1.00 81.75 213 SER A C 1
ATOM 1685 O O . SER A 1 213 ? -10.739 -15.111 13.126 1.00 81.75 213 SER A O 1
ATOM 1687 N N . LYS A 1 214 ? -12.603 -15.988 12.272 1.00 72.38 214 LYS A N 1
ATOM 1688 C CA . LYS A 1 214 ? -12.625 -17.137 13.210 1.00 72.38 214 LYS A CA 1
ATOM 1689 C C . LYS A 1 214 ? -11.373 -18.019 13.174 1.00 72.38 214 LYS A C 1
ATOM 1691 O O . LYS A 1 214 ? -11.168 -18.829 14.070 1.00 72.38 214 LYS A O 1
ATOM 1696 N N . VAL A 1 215 ? -10.529 -17.911 12.145 1.00 60.06 215 VAL A N 1
ATOM 1697 C CA . VAL A 1 215 ? -9.241 -18.627 12.115 1.00 60.06 215 VAL A CA 1
ATOM 1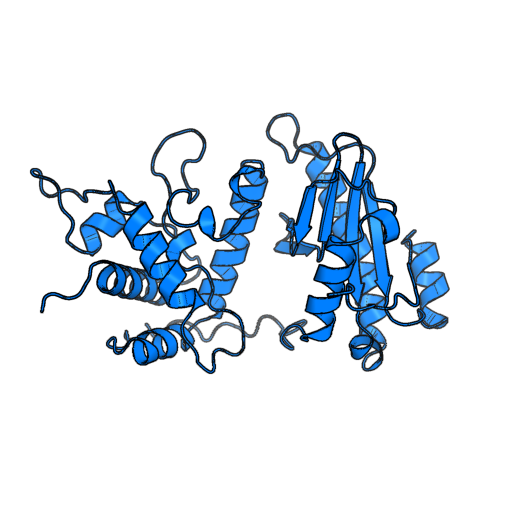698 C C . VAL A 1 215 ? -8.327 -18.148 13.250 1.00 60.06 215 VAL A C 1
ATOM 1700 O O . VAL A 1 215 ? -7.559 -18.947 13.784 1.00 60.06 215 VAL A O 1
ATOM 1703 N N . SER A 1 216 ? -8.475 -16.889 13.669 1.00 56.06 216 SER A N 1
ATOM 1704 C CA . SER A 1 216 ? -7.791 -16.286 14.815 1.00 56.06 216 SER A CA 1
ATOM 1705 C C . SER A 1 216 ? -8.130 -16.965 16.145 1.00 56.06 216 SER A C 1
ATOM 1707 O O . SER A 1 216 ? -7.293 -16.975 17.040 1.00 56.06 216 SER A O 1
ATOM 1709 N N . ASP A 1 217 ? -9.279 -17.645 16.256 1.00 56.00 217 ASP A N 1
ATOM 1710 C CA . ASP A 1 217 ? -9.666 -18.418 17.449 1.00 56.00 217 ASP A CA 1
ATOM 1711 C C . ASP A 1 217 ? -8.678 -19.572 17.738 1.00 56.00 217 ASP A C 1
ATOM 1713 O O . ASP A 1 217 ? -8.642 -20.114 18.840 1.00 56.00 217 ASP A O 1
ATOM 1717 N N . ARG A 1 218 ? -7.843 -19.950 16.757 1.00 56.00 218 ARG A N 1
ATOM 1718 C CA . ARG A 1 218 ? -6.787 -20.965 16.913 1.00 56.00 218 ARG A CA 1
ATOM 1719 C C . ARG A 1 218 ? -5.568 -20.458 17.693 1.00 56.00 218 ARG A C 1
ATOM 1721 O O . ARG A 1 218 ? -4.707 -21.262 18.042 1.00 56.00 218 ARG A O 1
ATOM 1728 N N . SER A 1 219 ? -5.465 -19.150 17.944 1.00 59.62 219 SER A N 1
ATOM 1729 C CA . SER A 1 219 ? -4.397 -18.546 18.739 1.00 59.62 219 SER A CA 1
ATOM 1730 C C . SER A 1 219 ? -4.944 -17.390 19.572 1.00 59.62 219 SER A C 1
ATOM 1732 O O . SER A 1 219 ? -5.185 -16.303 19.060 1.00 59.62 219 SER A O 1
ATOM 1734 N N . GLU A 1 220 ? -5.080 -17.588 20.884 1.00 60.41 220 GLU A N 1
ATOM 1735 C CA . GLU A 1 220 ? -5.582 -16.542 21.791 1.00 60.41 220 GLU A CA 1
ATOM 1736 C C . GLU A 1 220 ? -4.753 -15.245 21.727 1.00 60.41 220 GLU A C 1
ATOM 1738 O O . GLU A 1 220 ? -5.285 -14.140 21.850 1.00 60.41 220 GLU A O 1
ATOM 1743 N N . TRP A 1 221 ? -3.455 -15.366 21.428 1.00 64.88 221 TRP A N 1
ATOM 1744 C CA . TRP A 1 221 ? -2.550 -14.237 21.219 1.00 64.88 221 TRP A CA 1
ATOM 1745 C C . TRP A 1 221 ? -2.966 -13.318 20.063 1.00 64.88 221 TRP A C 1
ATOM 1747 O O . TRP A 1 221 ? -2.542 -12.162 20.031 1.00 64.88 221 TRP A O 1
ATOM 1757 N N . ASP A 1 222 ? -3.795 -13.782 19.127 1.00 74.12 222 ASP A N 1
ATOM 1758 C CA . ASP A 1 222 ? -4.215 -13.001 17.966 1.00 74.12 222 ASP A CA 1
ATOM 1759 C C . ASP A 1 222 ? -5.190 -11.869 18.324 1.00 74.12 222 ASP A C 1
ATOM 1761 O O . ASP A 1 222 ? -5.075 -10.772 17.777 1.00 74.12 222 ASP A O 1
ATOM 1765 N N . TYR A 1 223 ? -6.063 -12.063 19.322 1.00 83.94 223 TYR A N 1
ATOM 1766 C CA . TYR A 1 223 ? -6.932 -10.984 19.818 1.00 83.94 223 TYR A CA 1
ATOM 1767 C C . TYR A 1 223 ? -6.132 -9.904 20.540 1.00 83.94 223 TYR A C 1
ATOM 1769 O O . TYR A 1 223 ? -6.336 -8.715 20.305 1.00 83.94 223 TYR A O 1
ATOM 1777 N N . ARG A 1 224 ? -5.175 -10.313 21.386 1.00 84.00 224 ARG A N 1
ATOM 17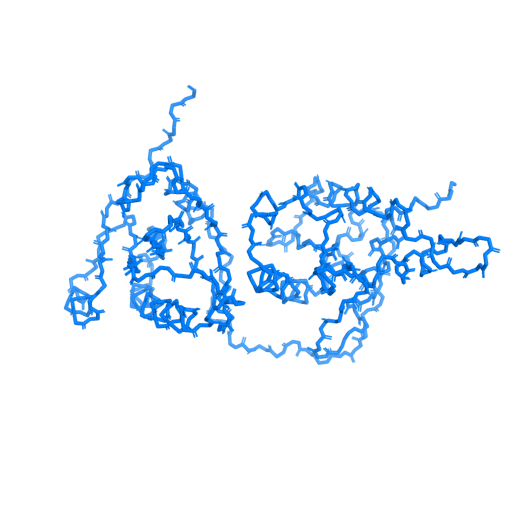78 C CA . ARG A 1 224 ? -4.268 -9.373 22.057 1.00 84.00 224 ARG A CA 1
ATOM 1779 C C . ARG A 1 224 ? -3.480 -8.563 21.030 1.00 84.00 224 ARG A C 1
ATOM 1781 O O . ARG A 1 224 ? -3.366 -7.352 21.186 1.00 84.00 224 ARG A O 1
ATOM 1788 N N . ARG A 1 225 ? -2.960 -9.208 19.979 1.00 85.44 225 ARG A N 1
ATOM 1789 C CA . ARG A 1 225 ? -2.284 -8.505 18.879 1.00 85.44 225 ARG A CA 1
ATOM 1790 C C . ARG A 1 225 ? -3.216 -7.524 18.178 1.00 85.44 225 ARG A C 1
ATOM 1792 O O . ARG A 1 225 ? -2.812 -6.383 18.015 1.00 85.44 225 ARG A O 1
ATOM 1799 N N . GLY A 1 226 ? -4.445 -7.925 17.845 1.00 91.19 226 GLY A N 1
ATOM 1800 C CA . GLY A 1 226 ? -5.437 -7.030 17.238 1.00 91.19 226 GLY A CA 1
ATOM 1801 C C . GLY A 1 226 ? -5.697 -5.774 18.077 1.00 91.19 226 GLY A C 1
ATOM 1802 O O . GLY A 1 226 ? -5.653 -4.668 17.555 1.00 91.19 226 GLY A O 1
ATOM 1803 N N . LEU A 1 227 ? -5.856 -5.918 19.398 1.00 92.25 227 LEU A N 1
ATOM 1804 C CA . LEU A 1 227 ? -6.034 -4.774 20.303 1.00 92.25 227 LEU A CA 1
ATOM 1805 C C . LEU A 1 227 ? -4.836 -3.812 20.283 1.00 92.25 227 LEU A C 1
ATOM 1807 O O . LEU A 1 227 ? -5.024 -2.601 20.193 1.00 92.25 227 LEU A O 1
ATOM 1811 N N . TYR A 1 228 ? -3.605 -4.329 20.344 1.00 93.38 228 TYR A N 1
ATOM 1812 C CA . TYR A 1 228 ? -2.411 -3.478 20.274 1.00 93.38 228 TYR A CA 1
ATOM 1813 C C . TYR A 1 228 ? -2.176 -2.894 18.877 1.00 93.38 228 TYR A C 1
ATOM 1815 O O . TYR A 1 228 ? -1.654 -1.785 18.787 1.00 93.38 228 TYR A O 1
ATOM 1823 N N . GLN A 1 229 ? -2.593 -3.575 17.807 1.00 95.31 229 GLN A N 1
ATOM 1824 C CA . GLN A 1 229 ? -2.604 -2.984 16.469 1.00 95.31 229 GLN A CA 1
ATOM 1825 C C . GLN A 1 229 ? -3.541 -1.779 16.418 1.00 95.31 229 GLN A C 1
ATOM 1827 O O . GLN A 1 229 ? -3.122 -0.710 15.988 1.00 95.31 229 GLN A O 1
ATOM 1832 N N . CYS A 1 230 ? -4.748 -1.878 16.985 1.00 97.94 230 CYS A N 1
ATOM 1833 C CA . CYS A 1 230 ? -5.644 -0.726 17.079 1.00 97.94 230 CYS A CA 1
ATOM 1834 C C . CYS A 1 230 ? -5.012 0.461 17.834 1.00 97.94 230 CYS A C 1
ATOM 1836 O O . CYS A 1 230 ? -5.192 1.609 17.430 1.00 97.94 230 CYS A O 1
ATOM 1838 N N . VAL A 1 231 ? -4.241 0.203 18.899 1.00 97.56 231 VAL A N 1
ATOM 1839 C CA . VAL A 1 231 ? -3.489 1.253 19.614 1.00 97.56 231 VAL A CA 1
ATOM 1840 C C . VAL A 1 231 ? -2.445 1.898 18.703 1.00 97.56 231 VAL A C 1
ATOM 1842 O O . VAL A 1 231 ? -2.377 3.125 18.632 1.00 97.56 231 VAL A O 1
ATOM 1845 N N . LYS A 1 232 ? -1.651 1.088 17.989 1.00 97.38 232 LYS A N 1
ATOM 1846 C CA . LYS A 1 232 ? -0.644 1.588 17.043 1.00 97.38 232 LYS A CA 1
ATOM 1847 C C . LYS A 1 232 ? -1.286 2.438 15.952 1.00 97.38 232 LYS A C 1
ATOM 1849 O O . LYS A 1 232 ? -0.828 3.549 15.711 1.00 97.38 232 LYS A O 1
ATOM 1854 N N . TYR A 1 233 ? -2.364 1.955 15.340 1.00 97.88 233 TYR A N 1
ATOM 1855 C CA . TYR A 1 233 ? -3.045 2.672 14.264 1.00 97.88 233 TYR A CA 1
ATOM 1856 C C . TYR A 1 233 ? -3.599 4.005 14.751 1.00 97.88 233 TYR A C 1
ATOM 1858 O O . TYR A 1 233 ? -3.400 5.013 14.081 1.00 97.88 233 TYR A O 1
ATOM 1866 N N . ARG A 1 234 ? -4.224 4.042 15.939 1.00 97.75 234 ARG A N 1
ATOM 1867 C CA . ARG A 1 234 ? -4.707 5.297 16.530 1.00 97.75 234 ARG A CA 1
ATOM 1868 C C . ARG A 1 234 ? -3.572 6.305 16.684 1.00 97.75 234 ARG A C 1
ATOM 1870 O O . ARG A 1 234 ? -3.686 7.411 16.174 1.00 97.75 234 ARG A O 1
ATOM 1877 N N . ALA A 1 235 ? -2.473 5.895 17.316 1.00 96.62 235 ALA A N 1
ATOM 1878 C CA . ALA A 1 235 ? -1.339 6.778 17.576 1.00 96.62 235 ALA A CA 1
ATOM 1879 C C . ALA A 1 235 ? -0.706 7.320 16.283 1.00 96.62 235 ALA A C 1
ATOM 1881 O O . ALA A 1 235 ? -0.356 8.495 16.207 1.00 96.62 235 ALA A O 1
ATOM 1882 N N . VAL A 1 236 ? -0.572 6.480 15.251 1.00 96.00 236 VAL A N 1
ATOM 1883 C CA . VAL A 1 236 ? 0.011 6.906 13.972 1.00 96.00 236 VAL A CA 1
ATOM 1884 C C . VAL A 1 236 ? -0.943 7.822 13.204 1.00 96.00 236 VAL A C 1
ATOM 1886 O O . VAL A 1 236 ? -0.492 8.835 12.681 1.00 96.00 236 VAL A O 1
ATOM 1889 N N . LEU A 1 237 ? -2.249 7.536 13.180 1.00 95.62 237 LEU A N 1
ATOM 1890 C CA . LEU A 1 237 ? -3.245 8.410 12.546 1.00 95.62 237 LEU A CA 1
ATOM 1891 C C . LEU A 1 237 ? -3.335 9.777 13.238 1.00 95.62 237 LEU A C 1
ATOM 1893 O O . LEU A 1 237 ? -3.424 10.801 12.565 1.00 95.62 237 LEU A O 1
ATOM 1897 N N . GLU A 1 238 ? -3.262 9.808 14.569 1.00 94.69 238 GLU A N 1
ATOM 1898 C CA . GLU A 1 238 ? -3.180 11.055 15.334 1.00 94.69 238 GLU A CA 1
ATOM 1899 C C . GLU A 1 238 ? -1.904 11.833 14.991 1.00 94.69 238 GLU A C 1
ATOM 1901 O O . GLU A 1 238 ? -1.977 13.030 14.743 1.00 94.69 238 GLU A O 1
ATOM 1906 N N . ALA A 1 239 ? -0.750 11.167 14.880 1.00 92.94 239 ALA A N 1
ATOM 1907 C CA . ALA A 1 239 ? 0.489 11.819 14.451 1.00 92.94 239 ALA A CA 1
ATOM 1908 C C . ALA A 1 239 ? 0.421 12.329 12.998 1.00 92.94 239 ALA A C 1
ATOM 1910 O O . ALA A 1 239 ? 0.941 13.399 12.691 1.00 92.94 239 ALA A O 1
ATOM 1911 N N . MET A 1 240 ? -0.246 11.595 12.101 1.00 92.19 240 MET A N 1
ATOM 1912 C CA . MET A 1 240 ? -0.461 11.996 10.706 1.00 92.19 240 MET A CA 1
ATOM 1913 C C . MET A 1 240 ? -1.310 13.270 10.580 1.00 92.19 240 MET A C 1
ATOM 1915 O O . MET A 1 240 ? -1.125 14.020 9.617 1.00 92.19 240 MET A O 1
ATOM 1919 N N . ARG A 1 241 ? -2.221 13.530 11.531 1.00 91.50 241 ARG A N 1
ATOM 1920 C CA . ARG A 1 241 ? -3.018 14.769 11.592 1.00 91.50 241 ARG A CA 1
ATOM 1921 C C . ARG A 1 241 ? -2.148 16.009 11.777 1.00 91.50 241 ARG A C 1
ATOM 1923 O O . ARG A 1 241 ? -2.422 17.038 11.170 1.00 91.50 241 ARG A O 1
ATOM 1930 N N . GLU A 1 242 ? -1.071 15.899 12.548 1.00 87.44 242 GLU A N 1
ATOM 1931 C CA . GLU A 1 242 ? -0.184 17.025 12.872 1.00 87.44 242 GLU A CA 1
ATOM 1932 C C . GLU A 1 242 ? 0.682 17.488 11.676 1.00 87.44 242 GLU A C 1
ATOM 1934 O O . GLU A 1 242 ? 1.412 18.471 11.776 1.00 87.44 242 GLU A O 1
ATOM 1939 N N . GLY A 1 243 ? 0.601 16.809 10.523 1.00 72.06 243 GLY A N 1
ATOM 1940 C CA . GLY A 1 243 ? 1.415 17.072 9.329 1.00 72.06 243 GLY A CA 1
ATOM 1941 C C . GLY A 1 243 ? 1.074 18.334 8.515 1.00 72.06 243 GLY A C 1
ATOM 1942 O O . GLY A 1 243 ? 1.748 18.591 7.521 1.00 72.06 243 GLY A O 1
ATOM 1943 N N . GLY A 1 244 ? 0.064 19.123 8.901 1.00 63.12 244 GLY A N 1
ATOM 1944 C CA . GLY A 1 244 ? -0.279 20.399 8.248 1.00 63.12 244 GLY A CA 1
ATOM 1945 C C . GLY A 1 244 ? -0.840 20.281 6.818 1.00 63.12 244 GLY A C 1
ATOM 1946 O O . GLY A 1 244 ? -1.383 19.244 6.440 1.00 63.12 244 GLY A O 1
ATOM 1947 N N . GLU A 1 245 ? -0.729 21.358 6.025 1.00 53.81 245 GLU A N 1
ATOM 1948 C CA . GLU A 1 245 ? -1.305 21.475 4.664 1.00 53.81 245 GLU A CA 1
ATOM 1949 C C . GLU A 1 245 ? -0.716 20.481 3.643 1.00 53.81 245 GLU A C 1
ATOM 1951 O O . GLU A 1 245 ? -1.413 20.075 2.716 1.00 53.81 245 GLU A O 1
ATOM 1956 N N . ASP A 1 246 ? 0.524 20.028 3.852 1.00 60.75 246 ASP A N 1
ATOM 1957 C CA . ASP A 1 246 ? 1.182 18.980 3.051 1.00 60.75 246 ASP A CA 1
ATOM 1958 C C . ASP A 1 246 ? 0.993 17.563 3.643 1.00 60.75 246 ASP A C 1
ATOM 1960 O O . ASP A 1 246 ? 1.576 16.586 3.160 1.00 60.75 246 ASP A O 1
ATOM 1964 N N . GLY A 1 247 ? 0.205 17.449 4.718 1.00 71.25 247 GLY A N 1
ATOM 1965 C CA . GLY A 1 247 ? -0.025 16.225 5.476 1.00 71.25 247 GLY A CA 1
ATOM 1966 C C . GLY A 1 247 ? -1.095 15.304 4.885 1.00 71.25 247 GLY A C 1
ATOM 1967 O O . GLY A 1 247 ? -1.540 15.423 3.745 1.00 71.25 247 GLY A O 1
ATOM 1968 N N . TYR A 1 248 ? -1.543 14.344 5.691 1.00 85.81 248 TYR A N 1
ATOM 1969 C CA . TYR A 1 248 ? -2.480 13.302 5.251 1.00 85.81 248 TYR A CA 1
ATOM 1970 C C . TYR A 1 248 ? -3.948 13.764 5.215 1.00 85.81 248 TYR A C 1
ATOM 1972 O O . TYR A 1 248 ? -4.817 13.005 4.785 1.00 85.81 248 TYR A O 1
ATOM 1980 N N . GLY A 1 249 ? -4.241 14.990 5.668 1.00 87.50 249 GLY A N 1
ATOM 1981 C CA . GLY A 1 249 ? -5.609 15.507 5.765 1.00 87.50 249 GLY A CA 1
ATOM 1982 C C . GLY A 1 249 ? -6.481 14.708 6.738 1.00 87.50 249 GLY A C 1
ATOM 1983 O O . GLY A 1 249 ? -7.671 14.516 6.486 1.00 87.50 249 GLY A O 1
ATOM 1984 N N . VAL A 1 250 ? -5.882 14.182 7.813 1.00 92.31 250 VAL A N 1
ATOM 1985 C CA . VAL A 1 250 ? -6.609 13.423 8.838 1.00 92.31 250 VAL A CA 1
ATOM 1986 C C . VAL A 1 250 ? -7.511 14.385 9.626 1.00 92.31 250 VAL A C 1
ATOM 1988 O O . VAL A 1 250 ? -7.017 15.409 10.095 1.00 92.31 250 VAL A O 1
ATOM 1991 N N . PRO A 1 251 ? -8.813 14.100 9.791 1.00 92.81 251 PRO A N 1
ATOM 1992 C CA . PRO A 1 251 ? -9.716 14.937 10.570 1.00 92.81 251 PRO A CA 1
ATOM 1993 C C . PRO A 1 251 ? -9.493 14.766 12.078 1.00 92.81 251 PRO A C 1
ATOM 1995 O O . PRO A 1 251 ? -8.873 13.806 12.536 1.00 92.81 251 PRO A O 1
ATOM 1998 N N . ASP A 1 252 ? -10.079 15.664 12.871 1.00 92.06 252 ASP A N 1
ATOM 1999 C CA . ASP A 1 252 ? -10.022 15.590 14.337 1.00 92.06 252 ASP A CA 1
ATOM 2000 C C . ASP A 1 252 ? -10.645 14.301 14.886 1.00 92.06 252 ASP A C 1
ATOM 2002 O O . ASP A 1 252 ? -10.157 13.731 15.864 1.00 92.06 252 ASP A O 1
ATOM 2006 N N . SER A 1 253 ? -11.718 13.823 14.248 1.00 95.38 253 SER A N 1
ATOM 2007 C CA . SER A 1 253 ? -12.406 12.603 14.658 1.00 95.38 253 SER A CA 1
ATOM 2008 C C . SER A 1 253 ? -11.751 11.368 14.037 1.00 95.38 253 SER A C 1
ATOM 2010 O O . SER A 1 253 ? -11.890 11.104 12.841 1.00 95.38 253 SER A O 1
ATOM 2012 N N . ILE A 1 254 ? -11.069 10.586 14.873 1.00 96.31 254 ILE A N 1
ATOM 2013 C CA . ILE A 1 254 ? -10.489 9.288 14.516 1.00 96.31 254 ILE A CA 1
ATOM 2014 C C . ILE A 1 254 ? -11.135 8.219 15.399 1.00 96.31 254 ILE A C 1
ATOM 2016 O O . ILE A 1 254 ? -11.116 8.315 16.626 1.00 96.31 254 ILE A O 1
ATOM 2020 N N . GLU A 1 255 ? -11.684 7.177 14.784 1.00 97.50 255 GLU A N 1
ATOM 2021 C CA . GLU A 1 255 ? -12.170 5.985 15.478 1.00 97.50 255 GLU A CA 1
ATOM 2022 C C . GLU A 1 255 ? -11.354 4.771 15.026 1.00 97.50 255 GLU A C 1
ATOM 2024 O O . GLU A 1 255 ? -11.076 4.604 13.841 1.00 97.50 255 GLU A O 1
ATOM 2029 N N . VAL A 1 256 ? -10.960 3.915 15.970 1.00 98.12 256 VAL A N 1
ATOM 2030 C CA . VAL A 1 256 ? -10.257 2.663 15.659 1.00 98.12 256 VAL A CA 1
ATOM 2031 C C . VAL A 1 256 ? -11.003 1.501 16.288 1.00 98.12 256 VAL A C 1
ATOM 2033 O O . VAL A 1 256 ? -11.272 1.513 17.494 1.00 98.12 256 VAL A O 1
ATOM 2036 N N . ILE A 1 257 ? -11.344 0.520 15.457 1.00 98.38 257 ILE A N 1
ATOM 2037 C CA . ILE A 1 257 ? -12.235 -0.587 15.791 1.00 98.38 257 ILE A CA 1
ATOM 2038 C C . ILE A 1 257 ? -11.510 -1.912 15.571 1.00 98.38 257 ILE A C 1
ATOM 2040 O O . ILE A 1 257 ? -10.909 -2.135 14.521 1.00 98.38 257 ILE A O 1
ATOM 2044 N N . LEU A 1 258 ? -11.633 -2.817 16.541 1.00 97.50 258 LEU A N 1
ATOM 2045 C CA . LEU A 1 258 ? -11.334 -4.232 16.346 1.00 97.50 258 LEU A CA 1
ATOM 2046 C C . LEU A 1 258 ? -12.626 -4.963 15.963 1.00 97.50 258 LEU A C 1
ATOM 2048 O O . LEU A 1 258 ? -13.580 -4.992 16.742 1.00 97.50 258 LEU A O 1
ATOM 2052 N N . LEU A 1 259 ? -12.668 -5.568 14.780 1.00 96.94 259 LEU A N 1
ATOM 2053 C CA . LEU A 1 259 ? -13.829 -6.297 14.274 1.00 96.94 259 LEU A CA 1
ATOM 2054 C C . LEU A 1 259 ? -13.564 -7.805 14.260 1.00 96.94 259 LEU A C 1
ATOM 2056 O O . LEU A 1 259 ? -12.597 -8.278 13.667 1.00 96.94 259 LEU A O 1
ATOM 2060 N N . LEU A 1 260 ? -14.451 -8.575 14.890 1.00 93.06 260 LEU A N 1
ATOM 2061 C CA . LEU A 1 260 ? -14.316 -10.016 15.092 1.00 93.06 260 LEU A CA 1
ATOM 2062 C C . LEU A 1 260 ? -15.510 -10.777 14.500 1.00 93.06 260 LEU A C 1
ATOM 2064 O O . LEU A 1 260 ? -16.672 -10.471 14.784 1.00 93.06 260 LEU A O 1
ATOM 2068 N N . GLU A 1 261 ? -15.246 -11.854 13.756 1.00 90.19 261 GLU A N 1
ATOM 2069 C CA . GLU A 1 261 ? -16.301 -12.833 13.429 1.00 90.19 261 GLU A CA 1
ATOM 2070 C C . GLU A 1 261 ? -16.734 -13.669 14.648 1.00 90.19 261 GLU A C 1
ATOM 2072 O O . GLU A 1 261 ? -17.826 -14.250 14.675 1.00 90.19 261 GLU A O 1
ATOM 2077 N N . SER A 1 262 ? -15.855 -13.799 15.641 1.00 87.50 262 SER A N 1
ATOM 2078 C CA . SER A 1 262 ? -16.092 -14.511 16.896 1.00 87.50 262 SER A CA 1
ATOM 2079 C C . SER A 1 262 ? -16.417 -13.542 18.036 1.00 87.50 262 SER A C 1
ATOM 2081 O O . SER A 1 262 ? -16.513 -12.327 17.852 1.00 87.50 262 SER A O 1
ATOM 2083 N N . LYS A 1 263 ? -16.687 -14.099 19.218 1.00 90.69 263 LYS A N 1
ATOM 2084 C CA . LYS A 1 263 ? -16.780 -13.321 20.452 1.00 90.69 263 LYS A CA 1
ATOM 2085 C C . LYS A 1 263 ? -15.361 -13.125 20.989 1.00 90.69 263 LYS A C 1
ATOM 2087 O O . LYS A 1 263 ? -14.618 -14.101 21.063 1.00 90.69 263 LYS A O 1
ATOM 2092 N N . LEU A 1 264 ? -15.015 -11.912 21.399 1.00 88.94 264 LEU A N 1
ATOM 2093 C CA . LEU A 1 264 ? -13.816 -11.617 22.164 1.00 88.94 264 LEU A CA 1
ATOM 2094 C C . LEU A 1 264 ? -13.808 -12.485 23.435 1.00 88.94 264 LEU A C 1
ATOM 2096 O O . LEU A 1 264 ? -14.768 -12.459 24.218 1.00 88.94 264 LEU A O 1
ATOM 2100 N N . PRO A 1 265 ? -12.740 -13.263 23.672 1.00 85.25 265 PRO A N 1
ATOM 2101 C CA . PRO A 1 265 ? -12.594 -13.995 24.919 1.00 85.25 265 PRO A CA 1
ATOM 2102 C C . PRO A 1 265 ? -12.628 -13.048 26.122 1.00 85.25 265 PRO A C 1
ATOM 2104 O O . PRO A 1 265 ? -11.962 -12.013 26.118 1.00 85.25 265 PRO A O 1
ATOM 2107 N N . ASN A 1 266 ? -13.357 -13.427 27.177 1.00 85.12 266 ASN A N 1
ATOM 2108 C CA . ASN A 1 266 ? -13.579 -12.576 28.357 1.00 85.12 266 ASN A CA 1
ATOM 2109 C C . ASN A 1 266 ? -12.264 -12.067 28.993 1.00 85.12 266 ASN A C 1
ATOM 2111 O O . ASN A 1 266 ? -12.237 -10.981 29.564 1.00 85.12 266 ASN A O 1
ATOM 2115 N N . GLN A 1 267 ? -11.163 -12.820 28.867 1.00 81.56 267 GLN A N 1
ATOM 2116 C CA . GLN A 1 267 ? -9.839 -12.422 29.365 1.00 81.56 267 GLN A CA 1
ATOM 2117 C C . GLN A 1 267 ? -9.270 -11.155 28.699 1.00 81.56 267 GLN A C 1
ATOM 2119 O O . GLN A 1 267 ? -8.388 -10.512 29.263 1.00 81.56 267 GLN A O 1
ATOM 2124 N N . TYR A 1 268 ? -9.773 -10.776 27.519 1.00 85.94 268 TYR A N 1
ATOM 2125 C CA . TYR A 1 268 ? -9.355 -9.576 26.789 1.00 85.94 268 TYR A CA 1
ATOM 2126 C C . TYR A 1 268 ? -10.352 -8.419 26.890 1.00 85.94 268 TYR A C 1
ATOM 2128 O O . TYR A 1 268 ? -10.031 -7.325 26.435 1.00 85.94 268 TYR A O 1
ATOM 2136 N N . SER A 1 269 ? -11.521 -8.615 27.509 1.00 89.69 269 SER A N 1
ATOM 2137 C CA . SER A 1 269 ? -12.531 -7.558 27.651 1.00 89.69 269 SER A CA 1
ATOM 2138 C C . SER A 1 269 ? -11.997 -6.367 28.450 1.00 89.69 269 SER A C 1
ATOM 2140 O O . SER A 1 269 ? -12.070 -5.239 27.974 1.00 89.69 269 SER A O 1
ATOM 2142 N N . LEU A 1 270 ? -11.364 -6.627 29.601 1.00 89.06 270 LEU A N 1
ATOM 2143 C CA . LEU A 1 270 ? -10.762 -5.571 30.423 1.00 89.06 270 LEU A CA 1
ATOM 2144 C C . LEU A 1 270 ? -9.594 -4.879 29.704 1.00 89.06 270 LEU A C 1
ATOM 2146 O O . LEU A 1 270 ? -9.396 -3.678 29.844 1.00 89.06 270 LEU A O 1
ATOM 2150 N N . LEU A 1 271 ? -8.821 -5.625 28.907 1.00 89.75 271 LEU A N 1
ATOM 2151 C CA . LEU A 1 271 ? -7.740 -5.040 28.113 1.00 89.75 271 LEU A CA 1
ATOM 2152 C C . LEU A 1 271 ? -8.291 -4.095 27.037 1.00 89.75 271 LEU A C 1
ATOM 2154 O O . LEU A 1 271 ? -7.752 -3.008 26.864 1.00 89.75 271 LEU A O 1
ATOM 2158 N N . ALA A 1 272 ? -9.354 -4.490 26.333 1.00 93.31 272 ALA A N 1
ATOM 2159 C CA . ALA A 1 272 ? -9.995 -3.650 25.326 1.00 93.31 272 ALA A CA 1
ATOM 2160 C C . ALA A 1 272 ? -10.554 -2.354 25.933 1.00 93.31 272 ALA A C 1
ATOM 2162 O O . ALA A 1 272 ? -10.335 -1.280 25.376 1.00 93.31 272 ALA A O 1
ATOM 2163 N N . GLU A 1 273 ? -11.202 -2.451 27.097 1.00 95.75 273 GLU A N 1
ATOM 2164 C CA . GLU A 1 273 ? -11.709 -1.299 27.849 1.00 95.75 273 GLU A CA 1
ATOM 2165 C C . GLU A 1 273 ? -10.577 -0.361 28.287 1.00 95.75 273 GLU A C 1
ATOM 2167 O O . GLU A 1 273 ? -10.615 0.828 27.981 1.00 95.75 273 GLU A O 1
ATOM 2172 N N . ASN A 1 274 ? -9.522 -0.900 28.907 1.00 94.25 274 ASN A N 1
ATOM 2173 C CA . ASN A 1 274 ? -8.370 -0.113 29.362 1.00 94.25 274 ASN A CA 1
ATOM 2174 C C . ASN A 1 274 ? -7.632 0.589 28.212 1.00 94.25 274 ASN A C 1
ATOM 2176 O O . ASN A 1 274 ? -7.093 1.676 28.396 1.00 94.25 274 ASN A O 1
ATOM 2180 N N . LEU A 1 275 ? -7.588 -0.032 27.031 1.00 94.44 275 LEU A N 1
ATOM 2181 C CA . LEU A 1 275 ? -7.003 0.559 25.824 1.00 94.44 275 LEU A CA 1
ATOM 2182 C C . LEU A 1 275 ? -7.990 1.470 25.069 1.00 94.44 275 LEU A C 1
ATOM 2184 O O . LEU A 1 275 ? -7.635 2.022 24.026 1.00 94.44 275 LEU A O 1
ATOM 2188 N N . ALA A 1 276 ? -9.221 1.622 25.568 1.00 96.06 276 ALA A N 1
ATOM 2189 C CA . ALA A 1 276 ? -10.308 2.352 24.925 1.00 96.06 276 ALA A CA 1
ATOM 2190 C C . ALA A 1 276 ? -10.514 1.928 23.457 1.00 96.06 276 ALA A C 1
ATOM 2192 O O . ALA A 1 276 ? -10.658 2.772 22.566 1.00 96.06 276 ALA A O 1
ATOM 2193 N N . ILE A 1 277 ? -10.475 0.620 23.184 1.00 97.19 277 ILE A N 1
ATOM 2194 C CA . ILE A 1 277 ? -10.697 0.048 21.852 1.00 97.19 277 ILE A CA 1
ATOM 2195 C C . ILE A 1 277 ? -12.131 -0.458 21.752 1.00 97.19 277 ILE A C 1
ATOM 2197 O O . ILE A 1 277 ? -12.562 -1.324 22.512 1.00 97.19 277 ILE A O 1
ATOM 2201 N N . LYS A 1 278 ? -12.864 0.054 20.763 1.00 97.31 278 LYS A N 1
ATOM 2202 C CA . LYS A 1 278 ? -14.192 -0.451 20.426 1.00 97.31 278 LYS A CA 1
ATOM 2203 C C . LYS A 1 278 ? -14.051 -1.806 19.745 1.00 97.31 278 LYS A C 1
ATOM 2205 O O . LYS A 1 278 ? -13.338 -1.928 18.750 1.00 97.31 278 LYS A O 1
ATOM 2210 N N . VAL A 1 279 ? -14.760 -2.806 20.260 1.00 97.00 279 VAL A N 1
ATOM 2211 C CA . VAL A 1 279 ? -14.778 -4.154 19.687 1.00 97.00 279 VAL A CA 1
ATOM 2212 C C . VAL A 1 279 ? -16.166 -4.451 19.134 1.00 97.00 279 VAL A C 1
ATOM 2214 O O . VAL A 1 279 ? -17.159 -4.354 19.851 1.00 97.00 279 VAL A O 1
ATOM 2217 N N . LEU A 1 280 ? -16.234 -4.808 17.853 1.00 96.38 280 LEU A N 1
ATOM 2218 C CA . LEU A 1 280 ? -17.444 -5.320 17.215 1.00 96.38 280 LEU A CA 1
ATOM 2219 C C . LEU A 1 280 ? -17.316 -6.831 17.075 1.00 96.38 280 LEU A C 1
ATOM 2221 O O . LEU A 1 280 ? -16.405 -7.324 16.420 1.00 96.38 280 LEU A O 1
ATOM 2225 N N . GLU A 1 281 ? -18.219 -7.569 17.706 1.00 94.06 281 GLU A N 1
ATOM 2226 C CA . GLU A 1 281 ? -18.121 -9.022 17.832 1.00 94.06 281 GLU A CA 1
ATOM 2227 C C . GLU A 1 281 ? -19.197 -9.746 17.023 1.00 94.06 281 GLU A C 1
ATOM 2229 O O . GLU A 1 281 ? -20.260 -9.197 16.728 1.00 94.06 281 GLU A O 1
ATOM 2234 N N . LYS A 1 282 ? -18.971 -11.040 16.769 1.00 91.44 282 LYS A N 1
ATOM 2235 C CA . LYS A 1 282 ? -19.952 -11.954 16.159 1.00 91.44 282 LYS A CA 1
ATOM 2236 C C . LYS A 1 282 ? -20.436 -11.500 14.777 1.00 91.44 282 LYS A C 1
ATOM 2238 O O . LYS A 1 282 ? -21.578 -11.788 14.402 1.00 91.44 282 LYS A O 1
ATOM 2243 N N . ILE A 1 283 ? -19.575 -10.833 14.011 1.00 92.12 283 ILE A N 1
ATOM 2244 C CA . ILE A 1 283 ? -19.892 -10.446 12.638 1.00 92.12 283 ILE A CA 1
ATOM 2245 C C . ILE A 1 283 ? -20.062 -11.704 11.783 1.00 92.12 283 ILE A C 1
ATOM 2247 O O . ILE A 1 283 ? -19.245 -12.625 11.815 1.00 92.12 283 ILE A O 1
ATOM 2251 N N . LYS A 1 284 ? -21.165 -11.765 11.036 1.00 85.75 284 LYS A N 1
ATOM 2252 C CA . LYS A 1 284 ? -21.473 -12.877 10.136 1.00 85.75 284 LYS A CA 1
ATOM 2253 C C . LYS A 1 284 ? -21.380 -12.390 8.702 1.00 85.75 284 LYS A C 1
ATOM 2255 O O . LYS A 1 284 ? -22.195 -11.577 8.287 1.00 85.75 284 LYS A O 1
ATOM 2260 N N . VAL A 1 285 ? -20.439 -12.947 7.946 1.00 81.12 285 VAL A N 1
ATOM 2261 C CA . VAL A 1 285 ? -20.370 -12.738 6.499 1.00 81.12 285 VAL A CA 1
ATOM 2262 C C . VAL A 1 285 ? -21.544 -13.476 5.851 1.00 81.12 285 VAL A C 1
ATOM 2264 O O . VAL A 1 285 ? -21.523 -14.700 5.708 1.00 81.12 285 VAL A O 1
ATOM 2267 N N . SER A 1 286 ? -22.606 -12.751 5.507 1.00 69.56 286 SER A N 1
ATOM 2268 C CA . SER A 1 286 ? -23.642 -13.246 4.599 1.00 69.56 286 SER A CA 1
ATOM 2269 C C . SER A 1 286 ? -23.169 -13.013 3.169 1.00 69.56 286 SER A C 1
ATOM 2271 O O . SER A 1 286 ? -22.787 -11.891 2.842 1.00 69.56 286 SER A O 1
ATOM 2273 N N . LYS A 1 287 ? -23.214 -14.033 2.302 1.00 51.84 287 LYS A N 1
ATOM 2274 C CA . LYS A 1 287 ? -23.055 -13.795 0.860 1.00 51.84 287 LYS A CA 1
ATOM 2275 C C . LYS A 1 287 ? -24.097 -12.760 0.428 1.00 51.84 287 LYS A C 1
ATOM 2277 O O . LYS A 1 287 ? -25.263 -12.901 0.804 1.00 51.84 287 LYS A O 1
ATOM 2282 N N . ALA A 1 288 ? -23.679 -11.743 -0.324 1.00 41.22 288 ALA A N 1
ATOM 2283 C CA . ALA A 1 288 ? -24.622 -10.883 -1.029 1.00 41.22 288 ALA A CA 1
ATOM 2284 C C . ALA A 1 288 ? -25.567 -11.776 -1.862 1.00 41.22 288 ALA A C 1
ATOM 2286 O O . ALA A 1 288 ? -25.107 -12.801 -2.385 1.00 41.22 288 ALA A O 1
ATOM 2287 N N . PRO A 1 289 ? -26.876 -11.470 -1.934 1.00 29.12 289 PRO A N 1
ATOM 2288 C CA . PRO A 1 289 ? -27.744 -12.174 -2.866 1.00 29.12 289 PRO A CA 1
ATOM 2289 C C . PRO A 1 289 ? -27.204 -11.978 -4.297 1.00 29.12 289 PRO A C 1
ATOM 2291 O O . PRO A 1 289 ? -26.636 -10.917 -4.569 1.00 29.12 289 PRO A O 1
ATOM 2294 N N . PRO A 1 290 ? -27.313 -13.006 -5.160 1.00 38.28 290 PRO A N 1
ATOM 2295 C CA . PRO A 1 290 ? -26.910 -12.911 -6.561 1.00 38.28 290 PRO A CA 1
ATOM 2296 C C . PRO A 1 290 ? -27.663 -11.807 -7.308 1.00 38.28 290 PRO A C 1
ATOM 2298 O O . PRO A 1 290 ? -28.817 -11.507 -6.918 1.00 38.28 290 PRO A O 1
#

Nearest PDB structures (foldseek):
  1xmx-assembly1_A  TM=4.916E-01  e=8.218E-03  Vibrio cholerae
  4buc-assembly2_B  TM=5.777E-01  e=1.532E+00  Thermotoga maritima
  4nnb-assembly1_A  TM=3.485E-01  e=6.473E-01  Burkholderia glumae BGR1
  4nna-assembly1_A  TM=3.458E-01  e=9.677E-01  Burkholderia glumae BGR1

Secondary structure (DSSP, 8-state):
-PPPHHHHHHHHHHHHHHH-SSS---EEHHHHHHHTT-B-TTSSB--TTHHHHHHHHHHHHHH-----SSPPP-GGGGEE-SSSTTTTS--TTTTTT-TTGGGS-HHHHHHHHHHHHHHHHHHTTHHHHHHHHTTPPP-PPP----------SS-S---HHHHHHHHHHHH-GGGGT--TT-EEEEEEEPTTS-EEEEEEEETTEEEEEEEE-GGGGG-THHHHHHHHHHHHHHHHHHHHHTTGGGS----SEEEEEEEESSPPPGGGHHHHHHTT-EEE-----PPPP-

Mean predicted aligned error: 9.81 Å

Solvent-accessible surface area (backbone atoms only — not comparable to full-atom values): 17010 Å² total; per-residue (Å²): 132,81,83,52,69,38,58,44,47,52,54,51,52,53,48,50,59,44,68,42,83,92,65,86,75,72,42,34,42,34,55,53,22,39,76,62,66,39,54,42,99,83,73,43,32,42,32,79,68,44,30,60,39,35,33,54,36,50,54,50,61,73,69,60,83,76,95,68,86,58,84,81,58,71,67,58,56,39,38,16,36,88,62,70,100,57,45,77,35,51,51,73,36,42,47,91,80,35,84,62,54,84,78,46,51,73,65,54,47,48,34,48,48,51,55,47,50,52,48,47,58,71,49,47,77,53,56,41,53,55,30,47,74,70,76,36,82,66,73,84,67,57,98,64,77,76,76,72,79,68,73,84,81,70,83,64,69,82,48,73,63,43,54,51,48,50,52,50,47,67,79,37,33,62,82,80,71,42,57,86,82,37,49,72,39,70,60,37,53,40,97,86,74,50,64,39,50,30,35,36,43,46,91,68,35,33,41,38,33,44,75,42,39,63,74,44,75,80,38,77,66,47,59,59,48,46,54,53,47,40,51,52,52,47,55,50,52,57,57,38,39,74,48,55,97,82,33,76,76,48,39,92,40,71,45,45,32,41,38,25,41,38,73,78,58,74,90,47,50,65,56,31,58,76,68,70,44,48,72,47,58,55,51,74,89,68,80,75,81,132

Radius of gyration: 21.08 Å; Cα contacts (8 Å, |Δi|>4): 419; chains: 1; bounding box: 52×43×64 Å

Foldseek 3Di:
DPDDLLLLLLVVLVVQLLVDAPARAADELFRSQLSSPNADPVSTRDSPCSLVSLLVNQVVQQPFDDDLLARQFSSSQSYAHCDDPLGRGDDRNCCVVPVCLVVFASVQRVQVSRLSRVVNNVSPQCSQVSCVSVVHHGDDRDPHDDPPCPDPPDPPPQDVQNVLVLVLCLCPVVLQPADPPWDKDAQRGFPVRHTFRIWTDDLAAIETEDEDECVCVVPLVSVVVLLVVLLVVVVRLVVQCVPPPSGRSRHPHYAYEYEYCADNDPVCPVVCVVSVHHYHHNDDDDPDDD

pLDDT: mean 85.73, std 15.24, range [29.12, 98.38]